Protein AF-A0A3Q7Y3E4-F1 (afdb_monomer_lite)

Foldseek 3Di:
DDADPDDADFPDPALVRLLVVLQVVVVPCPDDAAAEDEDAPDPSNVVSCCVSRVNHQYAYALVNVLVVLLVLLVVQDDDPVLSVVLSVLVVQLQAQQAPVSNVVSVVVNCVSCVVRVVSVVCCCVPDVVPHSLRGRNNNVVVTPPVPPRHCVSVVVVVVVLCVQVVDDPDDPVSSVVSVVVRNVVRVVVVVVVVVVVVVVVVVVVPVPDDDDDDDDDDDDDDDDDDPDDDDDDDDDDPDDPDDPDDDPCPVVDPPVCPVVDPDDDDEDPDPLRVLLVVCVVVVNHSVCSVVSLVVVLVVLVVPVVVVCVVVVHNVVSVCSNVPDPDD

Structure (mmCIF, N/CA/C/O backbone):
data_AF-A0A3Q7Y3E4-F1
#
_entry.id   AF-A0A3Q7Y3E4-F1
#
loop_
_atom_site.group_PDB
_atom_site.id
_atom_site.type_symbol
_atom_site.label_atom_id
_atom_site.label_alt_id
_atom_site.label_comp_id
_atom_site.label_asym_id
_atom_site.label_entity_id
_atom_site.label_seq_id
_atom_site.pdbx_PDB_ins_code
_atom_site.Cartn_x
_atom_site.Cartn_y
_atom_site.Cartn_z
_atom_site.occupancy
_atom_site.B_iso_or_equiv
_atom_site.auth_seq_id
_atom_site.auth_comp_id
_atom_site.auth_asym_id
_atom_site.auth_atom_id
_atom_site.pdbx_PDB_model_num
ATOM 1 N N . MET A 1 1 ? -5.911 11.625 12.563 1.00 66.12 1 MET A N 1
ATOM 2 C CA . MET A 1 1 ? -5.481 10.898 13.774 1.00 66.12 1 MET A CA 1
ATOM 3 C C . MET A 1 1 ? -5.175 9.465 13.372 1.00 66.12 1 MET A C 1
ATOM 5 O O . MET A 1 1 ? -5.933 8.922 12.581 1.00 66.12 1 MET A O 1
ATOM 9 N N . THR A 1 2 ? -4.066 8.899 13.837 1.00 78.69 2 THR A N 1
ATOM 10 C CA . THR A 1 2 ? -3.684 7.490 13.627 1.00 78.69 2 THR A CA 1
ATOM 11 C C . THR A 1 2 ? -3.520 6.880 15.011 1.00 78.69 2 THR A C 1
ATOM 13 O O . THR A 1 2 ? -2.931 7.535 15.866 1.00 78.69 2 THR A O 1
ATOM 16 N N . PHE A 1 3 ? -4.012 5.667 15.240 1.00 84.69 3 PHE A N 1
ATOM 17 C CA . PHE A 1 3 ? -3.869 4.979 16.522 1.00 84.69 3 PHE A CA 1
ATOM 18 C C . PHE A 1 3 ? -3.785 3.467 16.319 1.00 84.69 3 PHE A C 1
ATOM 20 O O . PHE A 1 3 ? -4.205 2.955 15.279 1.00 84.69 3 PHE A O 1
ATOM 27 N N . CYS A 1 4 ? -3.221 2.763 17.297 1.00 86.81 4 CYS A N 1
ATOM 28 C CA . CYS A 1 4 ? -3.150 1.309 17.291 1.00 86.81 4 CYS A CA 1
ATOM 29 C C . CYS A 1 4 ? -4.418 0.729 17.928 1.00 86.81 4 CYS A C 1
ATOM 31 O O . CYS A 1 4 ? -4.812 1.145 19.013 1.00 86.81 4 CYS A O 1
ATOM 33 N N . VAL A 1 5 ? -5.032 -0.255 17.270 1.00 86.06 5 VAL A N 1
ATOM 34 C CA . VAL A 1 5 ? -6.190 -0.997 17.810 1.00 86.06 5 VAL A CA 1
ATOM 35 C C . VAL A 1 5 ? -5.785 -2.275 18.545 1.00 86.06 5 VAL A C 1
ATOM 37 O O . VAL A 1 5 ? -6.569 -2.819 19.312 1.00 86.06 5 VAL A O 1
ATOM 40 N N . GLY A 1 6 ? -4.558 -2.753 18.332 1.00 86.12 6 GLY A N 1
ATOM 41 C CA . GLY A 1 6 ? -4.035 -3.948 18.979 1.00 86.12 6 GLY A CA 1
ATOM 42 C C . GLY A 1 6 ? -2.616 -4.279 18.529 1.00 86.12 6 GLY A C 1
ATOM 43 O O . GLY A 1 6 ? -2.124 -3.751 17.530 1.00 86.12 6 GLY A O 1
ATOM 44 N N . PHE A 1 7 ? -1.974 -5.168 19.282 1.00 86.25 7 PHE A N 1
ATOM 45 C CA . PHE A 1 7 ? -0.680 -5.762 18.961 1.00 86.25 7 PHE A CA 1
ATOM 46 C C . PHE A 1 7 ? -0.804 -7.278 19.094 1.00 86.25 7 PHE A C 1
ATOM 48 O O . PHE A 1 7 ? -1.411 -7.765 20.046 1.00 86.25 7 PHE A O 1
ATOM 55 N N . ALA A 1 8 ? -0.226 -8.015 18.150 1.00 88.06 8 ALA A N 1
ATOM 56 C CA . ALA A 1 8 ? -0.235 -9.471 18.152 1.00 88.06 8 ALA A CA 1
ATOM 57 C C . ALA A 1 8 ? 1.202 -9.998 18.139 1.00 88.06 8 ALA A C 1
ATOM 59 O O . ALA A 1 8 ? 2.000 -9.614 17.284 1.00 88.06 8 ALA A O 1
ATOM 60 N N . TYR A 1 9 ? 1.516 -10.891 19.077 1.00 85.88 9 TYR A N 1
ATOM 61 C CA . TYR A 1 9 ? 2.768 -11.642 19.077 1.00 85.88 9 TYR A CA 1
ATOM 62 C C . TYR A 1 9 ? 2.547 -12.947 18.338 1.00 85.88 9 TYR A C 1
ATOM 64 O O . TYR A 1 9 ? 1.792 -13.806 18.789 1.00 85.88 9 TYR A O 1
ATOM 72 N N . LEU A 1 10 ? 3.193 -13.077 17.187 1.00 88.25 10 LEU A N 1
ATOM 73 C CA . LEU A 1 10 ? 3.074 -14.260 16.352 1.00 88.25 10 LEU A CA 1
ATOM 74 C C . LEU A 1 10 ? 4.311 -15.126 16.535 1.00 88.25 10 LEU A C 1
ATOM 76 O O . LEU A 1 10 ? 5.436 -14.632 16.497 1.00 88.25 10 LEU A O 1
ATOM 80 N N . GLN A 1 11 ? 4.100 -16.427 16.712 1.00 88.81 11 GLN A N 1
ATOM 81 C CA . GLN A 1 11 ? 5.197 -17.389 16.764 1.00 88.81 11 GLN A CA 1
ATOM 82 C C . GLN A 1 11 ? 5.879 -17.533 15.395 1.00 88.81 11 GLN A C 1
ATOM 84 O O . GLN A 1 11 ? 7.079 -17.791 15.325 1.00 88.81 11 GLN A O 1
ATOM 89 N N . SER A 1 12 ? 5.117 -17.386 14.307 1.00 88.56 12 SER A N 1
ATOM 90 C CA . SER A 1 12 ? 5.637 -17.390 12.943 1.00 88.56 12 SER A CA 1
ATOM 91 C C . SER A 1 12 ? 4.740 -16.600 11.986 1.00 88.56 12 SER A C 1
ATOM 93 O O . SER A 1 12 ? 3.577 -16.334 12.287 1.00 88.56 12 SER A O 1
ATOM 95 N N . GLU A 1 13 ? 5.278 -16.235 10.824 1.00 90.38 13 GLU A N 1
ATOM 96 C CA . GLU A 1 13 ? 4.546 -15.591 9.725 1.00 90.38 13 GLU A CA 1
ATOM 97 C C . GLU A 1 13 ? 3.864 -16.664 8.859 1.00 90.38 13 GLU A C 1
ATOM 99 O O . GLU A 1 13 ? 4.280 -16.971 7.742 1.00 90.38 13 GLU A O 1
ATOM 104 N N . ARG A 1 14 ? 2.854 -17.330 9.431 1.00 91.56 14 ARG A N 1
ATOM 105 C CA . ARG A 1 14 ? 2.097 -18.414 8.787 1.00 91.56 14 ARG A CA 1
ATOM 106 C C . ARG A 1 14 ? 0.595 -18.172 8.858 1.00 91.56 14 ARG A C 1
ATOM 108 O O . ARG A 1 14 ? 0.104 -17.391 9.670 1.00 91.56 14 ARG A O 1
ATOM 115 N N . VAL A 1 15 ? -0.131 -18.871 7.985 1.00 93.31 15 VAL A N 1
ATOM 116 C CA . VAL A 1 15 ? -1.586 -18.742 7.801 1.00 93.31 15 VAL A CA 1
ATOM 117 C C . VAL A 1 15 ? -2.346 -18.910 9.117 1.00 93.31 15 VAL A C 1
ATOM 119 O O . VAL A 1 15 ? -3.219 -18.105 9.418 1.00 93.31 15 VAL A O 1
ATOM 122 N N . ASP A 1 16 ? -2.014 -19.918 9.919 1.00 94.75 16 ASP A N 1
ATOM 123 C CA . ASP A 1 16 ? -2.645 -20.193 11.213 1.00 94.75 16 ASP A CA 1
ATOM 124 C C . ASP A 1 16 ? -2.421 -19.059 12.225 1.00 94.75 16 ASP A C 1
ATOM 126 O O . ASP A 1 16 ? -3.373 -18.596 12.857 1.00 94.75 16 ASP A O 1
ATOM 130 N N . ASN A 1 17 ? -1.190 -18.545 12.321 1.00 94.62 17 ASN A N 1
ATOM 131 C CA . ASN A 1 17 ? -0.865 -17.424 13.202 1.00 94.62 17 ASN A CA 1
ATOM 132 C C . ASN A 1 17 ? -1.576 -16.127 12.781 1.00 94.62 17 ASN A C 1
ATOM 134 O O . ASN A 1 17 ? -2.154 -15.443 13.630 1.00 94.62 17 ASN A O 1
ATOM 138 N N . PHE A 1 18 ? -1.580 -15.800 11.485 1.00 96.25 18 PHE A N 1
ATOM 139 C CA . PHE A 1 18 ? -2.313 -14.638 10.976 1.00 96.25 18 PHE A CA 1
ATOM 140 C C . PHE A 1 18 ? -3.826 -14.794 11.152 1.00 96.25 18 PHE A C 1
ATOM 142 O O . PHE A 1 18 ? -4.499 -13.821 11.491 1.00 96.25 18 PHE A O 1
ATOM 149 N N . THR A 1 19 ? -4.359 -16.007 10.965 1.00 96.94 19 THR A N 1
ATOM 150 C CA . THR A 1 19 ? -5.792 -16.295 11.137 1.00 96.94 19 THR A CA 1
ATOM 151 C C . THR A 1 19 ? -6.223 -15.999 12.557 1.00 96.94 19 THR A C 1
ATOM 153 O O . THR A 1 19 ? -7.180 -15.251 12.746 1.00 96.94 19 THR A O 1
ATOM 156 N N . TRP A 1 20 ? -5.482 -16.508 13.542 1.00 96.31 20 TRP A N 1
ATOM 157 C CA . TRP A 1 20 ? -5.750 -16.211 14.944 1.00 96.31 20 TRP A CA 1
ATOM 158 C C . TRP A 1 20 ? -5.755 -14.699 15.203 1.00 96.31 20 TRP A C 1
ATOM 160 O O . TRP A 1 20 ? -6.733 -14.170 15.727 1.00 96.31 20 TRP A O 1
ATOM 170 N N . ALA A 1 21 ? -4.718 -13.976 14.771 1.00 95.75 21 ALA A N 1
ATOM 171 C CA . ALA A 1 21 ? -4.612 -12.542 15.034 1.00 95.75 21 ALA A CA 1
ATOM 172 C C . ALA A 1 21 ? -5.750 -11.725 14.399 1.00 95.75 21 ALA A C 1
ATOM 174 O O . ALA A 1 21 ? -6.324 -10.847 15.046 1.00 95.75 21 ALA A O 1
ATOM 175 N N . LEU A 1 22 ? -6.102 -12.023 13.145 1.00 95.81 22 LEU A N 1
ATOM 176 C CA . LEU A 1 22 ? -7.171 -11.319 12.438 1.00 95.81 22 LEU A CA 1
ATOM 177 C C . LEU A 1 22 ? -8.565 -11.700 12.955 1.00 95.81 22 LEU A C 1
ATOM 179 O O . LEU A 1 22 ? -9.447 -10.843 12.975 1.00 95.81 22 LEU A O 1
ATOM 183 N N . GLN A 1 23 ? -8.770 -12.936 13.423 1.00 95.62 23 GLN A N 1
ATOM 184 C CA . GLN A 1 23 ? -10.008 -13.336 14.101 1.00 95.62 23 GLN A CA 1
ATOM 185 C C . GLN A 1 23 ? -10.183 -12.594 15.427 1.00 95.62 23 GLN A C 1
ATOM 187 O O . GLN A 1 23 ? -11.252 -12.035 15.662 1.00 95.62 23 GLN A O 1
ATOM 192 N N . MET A 1 24 ? -9.125 -12.497 16.238 1.00 94.62 24 MET A N 1
ATOM 193 C CA . MET A 1 24 ? -9.157 -11.712 17.475 1.00 94.62 24 MET A CA 1
ATOM 194 C C . MET A 1 24 ? -9.490 -10.247 17.192 1.00 94.62 24 MET A C 1
ATOM 196 O O . MET A 1 24 ? -10.350 -9.677 17.857 1.00 94.62 24 MET A O 1
ATOM 200 N N . LEU A 1 25 ? -8.883 -9.643 16.163 1.00 93.56 25 LEU A N 1
ATOM 201 C CA . LEU A 1 25 ? -9.237 -8.284 15.746 1.00 93.56 25 LEU A CA 1
ATOM 202 C C . LEU A 1 25 ? -10.715 -8.179 15.342 1.00 93.56 25 LEU A C 1
ATOM 204 O O . LEU A 1 25 ? -11.401 -7.258 15.778 1.00 93.56 25 LEU A O 1
ATOM 208 N N . LYS A 1 26 ? -11.216 -9.123 14.538 1.00 93.44 26 LYS A N 1
ATOM 209 C CA . LYS A 1 26 ? -12.612 -9.142 14.081 1.00 93.44 26 LYS A CA 1
ATOM 210 C C . LYS A 1 26 ? -13.602 -9.189 15.244 1.00 93.44 26 LYS A C 1
ATOM 212 O O . LYS A 1 26 ? -14.603 -8.485 15.198 1.00 93.44 26 LYS A O 1
ATOM 217 N N . GLU A 1 27 ? -13.317 -9.972 16.280 1.00 92.94 27 GLU A N 1
ATOM 218 C CA . GLU A 1 27 ? -14.164 -10.077 17.477 1.00 92.94 27 GLU A CA 1
ATOM 219 C C . GLU A 1 27 ? -14.242 -8.767 18.277 1.00 92.94 27 GLU A C 1
ATOM 221 O O . GLU A 1 27 ? -15.257 -8.504 18.920 1.00 92.94 27 GLU A O 1
ATOM 226 N N . GLN A 1 28 ? -13.204 -7.925 18.224 1.00 89.88 28 GLN A N 1
ATOM 227 C CA . GLN A 1 28 ? -13.192 -6.626 18.911 1.00 89.88 28 GLN A CA 1
ATOM 228 C C . GLN A 1 28 ? -13.921 -5.518 18.133 1.00 89.88 28 GLN A C 1
ATOM 230 O O . GLN A 1 28 ? -14.282 -4.488 18.708 1.00 89.88 28 GLN A O 1
ATOM 235 N N . ILE A 1 29 ? -14.161 -5.704 16.832 1.00 89.50 29 ILE A N 1
ATOM 236 C CA . ILE A 1 29 ? -14.877 -4.735 15.995 1.00 89.50 29 ILE A CA 1
ATOM 237 C C . ILE A 1 29 ? -16.380 -4.963 16.177 1.00 89.50 29 ILE A C 1
ATOM 239 O O . ILE A 1 29 ? -16.999 -5.793 15.519 1.00 89.50 29 ILE A O 1
ATOM 243 N N . THR A 1 30 ? -16.966 -4.219 17.116 1.00 84.56 30 THR A N 1
ATOM 244 C CA . THR A 1 30 ? -18.379 -4.350 17.520 1.00 84.56 30 THR A CA 1
ATOM 245 C C . THR A 1 30 ? -19.338 -3.432 16.755 1.00 84.56 30 THR A C 1
ATOM 247 O O . THR A 1 30 ? -20.551 -3.524 16.942 1.00 84.56 30 THR A O 1
ATOM 250 N N . GLY A 1 31 ? -18.825 -2.559 15.883 1.00 80.88 31 GLY A N 1
ATOM 251 C CA . GLY A 1 31 ? -19.625 -1.633 15.083 1.00 80.88 31 GLY A CA 1
ATOM 252 C C . GLY A 1 31 ? -18.982 -1.328 13.733 1.00 80.88 31 GLY A C 1
ATOM 253 O O . GLY A 1 31 ? -17.765 -1.172 13.645 1.00 80.88 31 GLY A O 1
ATOM 254 N N . GLY A 1 32 ? -19.818 -1.222 12.698 1.00 82.75 32 GLY A N 1
ATOM 255 C CA . GLY A 1 32 ? -19.389 -1.037 11.310 1.00 82.75 32 GLY A CA 1
ATOM 256 C C . GLY A 1 32 ? -18.803 -2.301 10.670 1.00 82.75 32 GLY A C 1
ATOM 257 O O . GLY A 1 32 ? -18.636 -3.334 11.318 1.00 82.75 32 GLY A O 1
ATOM 258 N N . GLU A 1 33 ? -18.497 -2.216 9.376 1.00 86.00 33 GLU A N 1
ATOM 259 C CA . GLU A 1 33 ? -17.741 -3.239 8.649 1.00 86.00 33 GLU A CA 1
ATOM 260 C C . GLU A 1 33 ? -16.364 -2.684 8.269 1.00 86.00 33 GLU A C 1
ATOM 262 O O . GLU A 1 33 ? -16.204 -1.490 8.019 1.00 86.00 33 GLU A O 1
ATOM 267 N N . VAL A 1 34 ? -15.345 -3.546 8.241 1.00 91.25 34 VAL A N 1
ATOM 268 C CA . VAL A 1 34 ? -14.026 -3.163 7.725 1.00 91.25 34 VAL A CA 1
ATOM 269 C C . VAL A 1 34 ? -14.100 -3.155 6.203 1.00 91.25 34 VAL A C 1
ATOM 271 O O . VAL A 1 34 ? -14.257 -4.210 5.595 1.00 91.25 34 VAL A O 1
ATOM 274 N N . GLU A 1 35 ? -13.982 -1.978 5.595 1.00 92.31 35 GLU A N 1
ATOM 275 C CA . GLU A 1 35 ? -14.082 -1.829 4.137 1.00 92.31 35 GLU A CA 1
ATOM 276 C C . GLU A 1 35 ? -12.746 -2.022 3.416 1.00 92.31 35 GLU A C 1
ATOM 278 O O . GLU A 1 35 ? -12.714 -2.554 2.310 1.00 92.31 35 GLU A O 1
ATOM 283 N N . VAL A 1 36 ? -11.634 -1.595 4.022 1.00 95.06 36 VAL A N 1
ATOM 284 C CA . VAL A 1 36 ? -10.310 -1.611 3.386 1.00 95.06 36 VAL A CA 1
ATOM 285 C C . VAL A 1 36 ? -9.243 -2.061 4.377 1.00 95.06 36 VAL A C 1
ATOM 287 O O . VAL A 1 36 ? -9.173 -1.558 5.499 1.00 95.06 36 VAL A O 1
ATOM 290 N N . ILE A 1 37 ? -8.373 -2.975 3.945 1.00 96.00 37 ILE A N 1
ATOM 291 C CA . ILE A 1 37 ? -7.201 -3.429 4.705 1.00 96.00 37 ILE A CA 1
ATOM 292 C C . ILE A 1 37 ? -5.963 -3.288 3.822 1.00 96.00 37 ILE A C 1
ATOM 294 O O . ILE A 1 37 ? -5.878 -3.906 2.763 1.00 96.00 37 ILE A O 1
ATOM 298 N N . VAL A 1 38 ? -4.979 -2.510 4.272 1.00 96.00 38 VAL A N 1
ATOM 299 C CA . VAL A 1 38 ? -3.705 -2.325 3.562 1.00 96.00 38 VAL A CA 1
ATOM 300 C C . VAL A 1 38 ? -2.640 -3.207 4.200 1.00 96.00 38 VAL A C 1
ATOM 302 O O . VAL A 1 38 ? -2.373 -3.083 5.395 1.00 96.00 38 VAL A O 1
ATOM 305 N N . THR A 1 39 ? -2.007 -4.068 3.409 1.00 95.38 39 THR A N 1
ATOM 306 C CA . THR A 1 39 ? -0.925 -4.955 3.861 1.00 95.38 39 THR A CA 1
ATOM 307 C C . THR A 1 39 ? 0.280 -4.866 2.939 1.00 95.38 39 THR A C 1
ATOM 309 O O . THR A 1 39 ? 0.204 -4.354 1.823 1.00 95.38 39 THR A O 1
ATOM 312 N N . ASP A 1 40 ? 1.408 -5.411 3.374 1.00 92.75 40 ASP A N 1
ATOM 313 C CA . ASP A 1 40 ? 2.490 -5.735 2.447 1.00 92.75 40 ASP A CA 1
ATOM 314 C C . ASP A 1 40 ? 2.107 -6.967 1.601 1.00 92.75 40 ASP A C 1
ATOM 316 O O . ASP A 1 40 ? 1.072 -7.603 1.833 1.00 92.75 40 ASP A O 1
ATOM 320 N N . ARG A 1 41 ? 2.922 -7.307 0.591 1.00 93.88 41 ARG A N 1
ATOM 321 C CA . ARG A 1 41 ? 2.696 -8.499 -0.247 1.00 93.88 41 ARG A CA 1
ATOM 322 C C . ARG A 1 41 ? 3.209 -9.755 0.461 1.00 93.88 41 ARG A C 1
ATOM 324 O O . ARG A 1 41 ? 4.280 -10.260 0.131 1.00 93.88 41 ARG A O 1
ATOM 331 N N . ASP A 1 42 ? 2.421 -10.249 1.405 1.00 94.12 42 ASP A N 1
ATOM 332 C CA . ASP A 1 42 ? 2.575 -11.568 2.018 1.00 94.12 42 ASP A CA 1
ATOM 333 C C . ASP A 1 42 ? 1.382 -12.442 1.613 1.00 94.12 42 ASP A C 1
ATOM 335 O O . ASP A 1 42 ? 0.240 -12.149 1.960 1.00 94.12 42 ASP A O 1
ATOM 339 N N . LEU A 1 43 ? 1.639 -13.511 0.854 1.00 93.50 43 LEU A N 1
ATOM 340 C CA . LEU A 1 43 ? 0.576 -14.366 0.318 1.00 93.50 43 LEU A CA 1
ATOM 341 C C . LEU A 1 43 ? -0.236 -15.060 1.419 1.00 93.50 43 LEU A C 1
ATOM 343 O O . LEU A 1 43 ? -1.440 -15.249 1.252 1.00 93.50 43 LEU A O 1
ATOM 347 N N . ALA A 1 44 ? 0.393 -15.436 2.537 1.00 95.00 44 ALA A N 1
ATOM 348 C CA . ALA A 1 44 ? -0.320 -16.042 3.653 1.00 95.00 44 ALA A CA 1
ATOM 349 C C . ALA A 1 44 ? -1.254 -15.014 4.298 1.00 95.00 44 ALA A C 1
ATOM 351 O O . ALA A 1 44 ? -2.433 -15.305 4.487 1.00 95.00 44 ALA A O 1
ATOM 352 N N . LEU A 1 45 ? -0.761 -13.803 4.566 1.00 95.88 45 LEU A N 1
ATOM 353 C CA . LEU A 1 45 ? -1.568 -12.731 5.145 1.00 95.88 45 LEU A CA 1
ATOM 354 C C . LEU A 1 45 ? -2.718 -12.311 4.220 1.00 95.88 45 LEU A C 1
ATOM 356 O O . LEU A 1 45 ? -3.846 -12.191 4.687 1.00 95.88 45 LEU A O 1
ATOM 360 N N . MET A 1 46 ? -2.463 -12.138 2.920 1.00 95.94 46 MET A N 1
ATOM 361 C CA . MET A 1 46 ? -3.489 -11.774 1.933 1.00 95.94 46 MET A CA 1
ATOM 362 C C . MET A 1 46 ? -4.632 -12.797 1.904 1.00 95.94 46 MET A C 1
ATOM 364 O O . MET A 1 46 ? -5.800 -12.421 2.007 1.00 95.94 46 MET A O 1
ATOM 368 N N . ASN A 1 47 ? -4.300 -14.091 1.846 1.00 94.94 47 ASN A N 1
ATOM 369 C CA . ASN A 1 47 ? -5.296 -15.164 1.851 1.00 94.94 47 ASN A CA 1
ATOM 370 C C . ASN A 1 47 ? -6.115 -15.178 3.152 1.00 94.94 47 ASN A C 1
ATOM 372 O O . ASN A 1 47 ? -7.324 -15.406 3.136 1.00 94.94 47 ASN A O 1
ATOM 376 N N . VAL A 1 48 ? -5.470 -14.924 4.294 1.00 97.38 48 VAL A N 1
ATOM 377 C CA . VAL A 1 48 ? -6.172 -14.849 5.580 1.00 97.38 48 VAL A CA 1
ATOM 378 C C . VAL A 1 48 ? -7.083 -13.627 5.644 1.00 97.38 48 VAL A C 1
ATOM 380 O O . VAL A 1 48 ? -8.202 -13.748 6.139 1.00 97.38 48 VAL A O 1
ATOM 383 N N . VAL A 1 49 ? -6.653 -12.469 5.134 1.00 97.38 49 VAL A N 1
ATOM 384 C CA . VAL A 1 49 ? -7.502 -11.270 5.062 1.00 97.38 49 VAL A CA 1
ATOM 385 C C . VAL A 1 49 ? -8.777 -11.571 4.277 1.00 97.38 49 VAL A C 1
ATOM 387 O O . VAL A 1 49 ? -9.862 -11.287 4.776 1.00 97.38 49 VAL A O 1
ATOM 390 N N . GLU A 1 50 ? -8.666 -12.220 3.118 1.00 95.44 50 GLU A N 1
ATOM 391 C CA . GLU A 1 50 ? -9.827 -12.621 2.312 1.00 95.44 50 GLU A CA 1
ATOM 392 C C . GLU A 1 50 ? -10.742 -13.612 3.041 1.00 95.44 50 GLU A C 1
ATOM 394 O O . GLU A 1 50 ? -11.964 -13.539 2.924 1.00 95.44 50 GLU A O 1
ATOM 399 N N . CYS A 1 51 ? -10.175 -14.516 3.841 1.00 96.00 51 CYS A N 1
ATOM 400 C CA . CYS A 1 51 ? -10.956 -15.477 4.615 1.00 96.00 51 CYS A CA 1
ATOM 401 C C . CYS A 1 51 ? -11.672 -14.835 5.817 1.00 96.00 51 CYS A C 1
ATOM 403 O O . CYS A 1 51 ? -12.824 -15.161 6.112 1.00 96.00 51 CYS A O 1
ATOM 405 N N . VAL A 1 52 ? -10.990 -13.959 6.559 1.00 96.81 52 VAL A N 1
ATOM 406 C CA . VAL A 1 52 ? -11.496 -13.393 7.821 1.00 96.81 52 VAL A CA 1
ATOM 407 C C . VAL A 1 52 ? -12.374 -12.165 7.566 1.00 96.81 52 VAL A C 1
ATOM 409 O O . VAL A 1 52 ? -13.420 -12.014 8.212 1.00 96.81 52 VAL A O 1
ATOM 412 N N . PHE A 1 53 ? -12.000 -11.333 6.594 1.00 96.56 53 PHE A N 1
ATOM 413 C CA . PHE A 1 53 ? -12.687 -10.107 6.188 1.00 96.56 53 PHE A CA 1
ATOM 414 C C . PHE A 1 53 ? -13.071 -10.154 4.694 1.00 96.56 53 PHE A C 1
ATOM 416 O O . PHE A 1 53 ? -12.606 -9.327 3.917 1.00 96.56 53 PHE A O 1
ATOM 423 N N . PRO A 1 54 ? -13.970 -11.064 4.271 1.00 95.00 54 PRO A N 1
ATOM 424 C CA . PRO A 1 54 ? -14.282 -11.284 2.851 1.00 95.00 54 PRO A CA 1
ATOM 425 C C . PRO A 1 54 ? -14.938 -10.088 2.147 1.00 95.00 54 PRO A C 1
ATOM 427 O O . PRO A 1 54 ? -14.988 -10.042 0.923 1.00 95.00 54 PRO A O 1
ATOM 430 N N . LYS A 1 55 ? -15.478 -9.134 2.913 1.00 93.19 55 LYS A N 1
ATOM 431 C CA . LYS A 1 55 ? -16.049 -7.889 2.388 1.00 93.19 55 LYS A CA 1
ATOM 432 C C . LYS A 1 55 ? -15.028 -6.756 2.282 1.00 93.19 55 LYS A C 1
ATOM 434 O O . LYS A 1 55 ? -15.295 -5.780 1.590 1.00 93.19 55 LYS A O 1
ATOM 439 N N . ALA A 1 56 ? -13.897 -6.869 2.977 1.00 95.19 56 ALA A N 1
ATOM 440 C CA . ALA A 1 56 ? -12.865 -5.851 2.944 1.00 95.19 56 ALA A CA 1
ATOM 441 C C . ALA A 1 56 ? -12.059 -5.980 1.653 1.00 95.19 56 ALA A C 1
ATOM 443 O O . ALA A 1 56 ? -11.611 -7.067 1.284 1.00 95.19 56 ALA A O 1
ATOM 444 N N . VAL A 1 57 ? -11.797 -4.855 1.000 1.00 96.12 57 VAL A N 1
ATOM 445 C CA . VAL A 1 57 ? -10.842 -4.803 -0.100 1.00 96.12 57 VAL A CA 1
ATOM 446 C C . VAL A 1 57 ? -9.432 -4.786 0.475 1.00 96.12 57 VAL A C 1
ATOM 448 O O . VAL A 1 57 ? -9.046 -3.883 1.221 1.00 96.12 57 VAL A O 1
ATOM 451 N N . ASN A 1 58 ? -8.646 -5.802 0.126 1.00 97.06 58 ASN A N 1
ATOM 452 C CA . ASN A 1 58 ? -7.245 -5.869 0.510 1.00 97.06 58 ASN A CA 1
ATOM 453 C C . ASN A 1 58 ? -6.364 -5.135 -0.509 1.00 97.06 58 ASN A C 1
ATOM 455 O O . ASN A 1 58 ? -6.156 -5.611 -1.625 1.00 97.06 58 ASN A O 1
ATOM 459 N N . LEU A 1 59 ? -5.821 -3.992 -0.097 1.00 97.62 59 LEU A N 1
ATOM 460 C CA . LEU A 1 59 ? -4.851 -3.218 -0.864 1.00 97.62 59 LEU A CA 1
ATOM 461 C C . LEU A 1 59 ? -3.421 -3.611 -0.484 1.00 97.62 59 LEU A C 1
ATOM 463 O O . LEU A 1 59 ? -3.133 -3.954 0.665 1.00 97.62 59 LEU A O 1
ATOM 467 N N . LEU A 1 60 ? -2.509 -3.508 -1.446 1.00 97.62 60 LEU A N 1
ATOM 468 C CA . LEU A 1 60 ? -1.081 -3.676 -1.215 1.00 97.62 60 LEU A CA 1
ATOM 469 C C . LEU A 1 60 ? -0.420 -2.321 -0.973 1.00 97.62 60 LEU A C 1
ATOM 471 O O . LEU A 1 60 ? -0.700 -1.345 -1.665 1.00 97.62 60 LEU A O 1
ATOM 475 N N . CYS A 1 61 ? 0.506 -2.278 -0.019 1.00 96.75 61 CYS A N 1
ATOM 476 C CA . CYS A 1 61 ? 1.289 -1.091 0.287 1.00 96.75 61 CYS A CA 1
ATOM 477 C C . CYS A 1 61 ? 2.095 -0.637 -0.938 1.00 96.75 61 CYS A C 1
ATOM 479 O O . CYS A 1 61 ? 3.111 -1.247 -1.296 1.00 96.75 61 CYS A O 1
ATOM 481 N N . LEU A 1 62 ? 1.689 0.486 -1.536 1.00 95.00 62 LEU A N 1
ATOM 482 C CA . LEU A 1 62 ? 2.314 1.019 -2.748 1.00 95.00 62 LEU A CA 1
ATOM 483 C C . LEU A 1 62 ? 3.801 1.333 -2.537 1.00 95.00 62 LEU A C 1
ATOM 485 O O . LEU A 1 62 ? 4.626 1.093 -3.417 1.00 95.00 62 LEU A O 1
ATOM 489 N N . PHE A 1 63 ? 4.175 1.800 -1.343 1.00 93.25 63 PHE A N 1
ATOM 490 C CA . PHE A 1 63 ? 5.573 2.063 -1.007 1.00 93.25 63 PHE A CA 1
ATOM 491 C C . PHE A 1 63 ? 6.439 0.799 -1.113 1.00 93.25 63 PHE A C 1
ATOM 493 O O . PHE A 1 63 ? 7.502 0.833 -1.738 1.00 93.25 63 PHE A O 1
ATOM 500 N N . HIS A 1 64 ? 5.983 -0.327 -0.555 1.00 93.44 64 HIS A N 1
ATOM 501 C CA . HIS A 1 64 ? 6.717 -1.591 -0.617 1.00 93.44 64 HIS A CA 1
ATOM 502 C C . HIS A 1 64 ? 6.756 -2.180 -2.024 1.00 93.44 64 HIS A C 1
ATOM 504 O O . HIS A 1 64 ? 7.811 -2.663 -2.445 1.00 93.44 64 HIS A O 1
ATOM 510 N N . VAL A 1 65 ? 5.660 -2.069 -2.779 1.00 97.00 65 VAL A N 1
ATOM 511 C CA . VAL A 1 65 ? 5.633 -2.427 -4.203 1.00 97.00 65 VAL A CA 1
ATOM 512 C C . VAL A 1 65 ? 6.716 -1.642 -4.955 1.00 97.00 65 VAL A C 1
ATOM 514 O O . VAL A 1 65 ? 7.622 -2.236 -5.544 1.00 97.00 65 VAL A O 1
ATOM 517 N N . CYS A 1 66 ? 6.702 -0.309 -4.863 1.00 96.25 66 CYS A N 1
ATOM 518 C CA . CYS A 1 66 ? 7.669 0.560 -5.535 1.00 96.25 66 CYS A CA 1
ATOM 519 C C . CYS A 1 66 ? 9.113 0.302 -5.080 1.00 96.25 66 CYS A C 1
ATOM 521 O O . CYS A 1 66 ? 10.035 0.306 -5.901 1.00 96.25 66 CYS A O 1
ATOM 523 N N . LYS A 1 67 ? 9.334 0.032 -3.788 1.00 95.25 67 LYS A N 1
ATOM 524 C CA . LYS A 1 67 ? 10.651 -0.324 -3.241 1.00 95.25 67 LYS A CA 1
ATOM 525 C C . LYS A 1 67 ? 11.183 -1.618 -3.862 1.00 95.25 67 LYS A C 1
ATOM 527 O O . LYS A 1 67 ? 12.342 -1.648 -4.284 1.00 95.25 67 LYS A O 1
ATOM 532 N N . ASN A 1 68 ? 10.344 -2.648 -3.970 1.00 96.62 68 ASN A N 1
ATOM 533 C CA . ASN A 1 68 ? 10.717 -3.941 -4.545 1.00 96.62 68 ASN A CA 1
ATOM 534 C C . ASN A 1 68 ? 10.985 -3.841 -6.051 1.00 96.62 68 ASN A C 1
ATOM 536 O O . ASN A 1 68 ? 12.026 -4.308 -6.524 1.00 96.62 68 ASN A O 1
ATOM 540 N N . VAL A 1 69 ? 10.110 -3.158 -6.794 1.00 97.94 69 VAL A N 1
ATOM 541 C CA . VAL A 1 69 ? 10.292 -2.910 -8.234 1.00 97.94 69 VAL A CA 1
ATOM 542 C C . VAL A 1 69 ? 11.584 -2.129 -8.489 1.00 97.94 69 VAL A C 1
ATOM 544 O O . VAL A 1 69 ? 12.407 -2.540 -9.310 1.00 97.94 69 VAL A O 1
ATOM 547 N N . LYS A 1 70 ? 11.846 -1.064 -7.722 1.00 97.81 70 LYS A N 1
ATOM 548 C CA . LYS A 1 70 ? 13.084 -0.277 -7.830 1.00 97.81 70 LYS A CA 1
ATOM 549 C C . LYS A 1 70 ? 14.333 -1.102 -7.524 1.00 97.81 70 LYS A C 1
ATOM 551 O O . LYS A 1 70 ? 15.349 -0.938 -8.201 1.00 97.81 70 LYS A O 1
ATOM 556 N N . ALA A 1 71 ? 14.282 -1.978 -6.518 1.00 97.75 71 ALA A N 1
ATOM 557 C CA . ALA A 1 71 ? 15.388 -2.876 -6.198 1.00 97.75 71 ALA A CA 1
ATOM 558 C C . ALA A 1 71 ? 15.682 -3.828 -7.367 1.00 97.75 71 ALA A C 1
ATOM 560 O O . ALA A 1 71 ? 16.832 -3.917 -7.803 1.00 97.75 71 ALA A O 1
ATOM 561 N N . LYS A 1 72 ? 14.649 -4.454 -7.950 1.00 98.00 72 LYS A N 1
ATOM 562 C CA . LYS A 1 72 ? 14.815 -5.323 -9.122 1.00 98.00 72 LYS A CA 1
ATOM 563 C C . LYS A 1 72 ? 15.347 -4.561 -10.337 1.00 98.00 72 LYS A C 1
ATOM 565 O O . LYS A 1 72 ? 16.263 -5.054 -10.998 1.00 98.00 72 LYS A O 1
ATOM 570 N N . CYS A 1 73 ? 14.835 -3.357 -10.600 1.00 97.88 73 CYS A N 1
ATOM 571 C CA . CYS A 1 73 ? 15.296 -2.494 -11.692 1.00 97.88 73 CYS A CA 1
ATOM 572 C C . CYS A 1 73 ? 16.802 -2.221 -11.574 1.00 97.88 73 CYS A C 1
ATOM 574 O O . CYS A 1 73 ? 17.557 -2.473 -12.511 1.00 97.88 73 CYS A O 1
ATOM 576 N N . LYS A 1 74 ? 17.275 -1.826 -10.384 1.00 97.00 74 LYS A N 1
ATOM 577 C CA . LYS A 1 74 ? 18.708 -1.592 -10.127 1.00 97.00 74 LYS A CA 1
ATOM 578 C C . LYS A 1 74 ? 19.589 -2.814 -10.388 1.00 97.00 74 LYS A C 1
ATOM 580 O O . LYS A 1 74 ? 20.738 -2.642 -10.780 1.00 97.00 74 LYS A O 1
ATOM 585 N N . MET A 1 75 ? 19.074 -4.017 -10.133 1.00 97.12 75 MET A N 1
ATOM 586 C CA . MET A 1 75 ? 19.821 -5.267 -10.299 1.00 97.12 75 MET A CA 1
ATOM 587 C C . MET A 1 75 ? 19.885 -5.750 -11.750 1.00 97.12 75 MET A C 1
ATOM 589 O O . MET A 1 75 ? 20.830 -6.442 -12.112 1.00 97.12 75 MET A O 1
ATOM 593 N N . THR A 1 76 ? 18.869 -5.446 -12.559 1.00 96.69 76 THR A N 1
ATOM 594 C CA . THR A 1 76 ? 18.652 -6.115 -13.857 1.00 96.69 76 THR A CA 1
ATOM 595 C C . THR A 1 76 ? 18.690 -5.177 -15.059 1.00 96.69 76 THR A C 1
ATOM 597 O O . THR A 1 76 ? 18.873 -5.640 -16.182 1.00 96.69 76 THR A O 1
ATOM 600 N N . VAL A 1 77 ? 18.558 -3.866 -14.852 1.00 96.44 77 VAL A N 1
ATOM 601 C CA . VAL A 1 77 ? 18.515 -2.871 -15.927 1.00 96.44 77 VAL A CA 1
ATOM 602 C C . VAL A 1 77 ? 19.801 -2.060 -15.941 1.00 96.44 77 VAL A C 1
ATOM 604 O O . VAL A 1 77 ? 20.158 -1.419 -14.955 1.00 96.44 77 VAL A O 1
ATOM 607 N N . PHE A 1 78 ? 20.453 -1.993 -17.099 1.00 92.81 78 PHE A N 1
ATOM 608 C CA . PHE A 1 78 ? 21.599 -1.121 -17.348 1.00 92.81 78 PHE A CA 1
ATOM 609 C C . PHE A 1 78 ? 21.437 -0.428 -18.707 1.00 92.81 78 PHE A C 1
ATOM 611 O O . PHE A 1 78 ? 20.857 -1.023 -19.616 1.00 92.81 78 PHE A O 1
ATOM 618 N N . PRO A 1 79 ? 21.934 0.814 -18.879 1.00 95.12 79 PRO A N 1
ATOM 619 C CA . PRO A 1 79 ? 22.649 1.665 -17.913 1.00 95.12 79 PRO A CA 1
ATOM 620 C C . PRO A 1 79 ? 21.715 2.433 -16.951 1.00 95.12 79 PRO A C 1
ATOM 622 O O . PRO A 1 79 ? 20.498 2.437 -17.119 1.00 95.12 79 PRO A O 1
ATOM 625 N N . LYS A 1 80 ? 22.281 3.169 -15.975 1.00 94.69 80 LYS A N 1
ATOM 626 C CA . LYS A 1 80 ? 21.516 3.982 -14.996 1.00 94.69 80 LYS A CA 1
ATOM 627 C C . LYS A 1 80 ? 20.500 4.938 -15.633 1.00 94.69 80 LYS A C 1
ATOM 629 O O . LYS A 1 80 ? 19.415 5.100 -15.093 1.00 94.69 80 LYS A O 1
ATOM 634 N N . LYS A 1 81 ? 20.820 5.541 -16.785 1.00 95.62 81 LYS A N 1
ATOM 635 C CA . LYS A 1 81 ? 19.887 6.420 -17.513 1.00 95.62 81 LYS A CA 1
ATOM 636 C C . LYS A 1 81 ? 18.576 5.699 -17.852 1.00 95.62 81 LYS A C 1
ATOM 638 O O . LYS A 1 81 ? 17.509 6.279 -17.700 1.00 95.62 81 LYS A O 1
ATOM 643 N N . LYS A 1 82 ? 18.660 4.424 -18.241 1.00 95.44 82 LYS A N 1
ATOM 644 C CA . LYS A 1 82 ? 17.490 3.598 -18.540 1.00 95.44 82 LYS A CA 1
ATOM 645 C C . LYS A 1 82 ? 16.698 3.244 -17.280 1.00 95.44 82 LYS A C 1
ATOM 647 O O . LYS A 1 82 ? 15.476 3.237 -17.323 1.00 95.44 82 LYS A O 1
ATOM 652 N N . GLN A 1 83 ? 17.375 3.017 -16.149 1.00 97.00 83 GLN A N 1
ATOM 653 C CA . GLN A 1 83 ? 16.697 2.803 -14.863 1.00 97.00 83 GLN A CA 1
ATOM 654 C C . GLN A 1 83 ? 15.796 3.989 -14.502 1.00 97.00 83 GLN A C 1
ATOM 656 O O . GLN A 1 83 ? 14.671 3.778 -14.072 1.00 97.00 83 GLN A O 1
ATOM 661 N N . VAL A 1 84 ? 16.276 5.224 -14.696 1.00 96.88 84 VAL A N 1
ATOM 662 C CA . VAL A 1 84 ? 15.487 6.439 -14.425 1.00 96.88 84 VAL A CA 1
ATOM 663 C C . VAL A 1 84 ? 14.227 6.468 -15.289 1.00 96.88 84 VAL A C 1
ATOM 665 O O . VAL A 1 84 ? 13.136 6.539 -14.740 1.00 96.88 84 VAL A O 1
ATOM 668 N N . GLN A 1 85 ? 14.370 6.284 -16.605 1.00 97.38 85 GLN A N 1
ATOM 669 C CA . GLN A 1 85 ? 13.240 6.270 -17.545 1.00 97.38 85 GLN A CA 1
ATOM 670 C C . GLN A 1 85 ? 12.203 5.189 -17.208 1.00 97.38 85 GLN A C 1
ATOM 672 O O . GLN A 1 85 ? 11.004 5.442 -17.243 1.00 97.38 85 GLN A O 1
ATOM 677 N N . ILE A 1 86 ? 12.660 3.984 -16.854 1.00 97.88 86 ILE A N 1
ATOM 678 C CA . ILE A 1 86 ? 11.772 2.892 -16.440 1.00 97.88 86 ILE A CA 1
ATOM 679 C C . ILE A 1 86 ? 11.022 3.250 -15.158 1.00 97.88 86 ILE A C 1
ATOM 681 O O . ILE A 1 86 ? 9.832 2.972 -15.058 1.00 97.88 86 ILE A O 1
ATOM 685 N N . MET A 1 87 ? 11.697 3.844 -14.171 1.00 97.81 87 MET A N 1
ATOM 686 C CA . MET A 1 87 ? 11.045 4.183 -12.906 1.00 97.81 87 MET A CA 1
ATOM 687 C C . MET A 1 87 ? 10.064 5.353 -13.047 1.00 97.81 87 MET A C 1
ATOM 689 O O . MET A 1 87 ? 9.036 5.327 -12.382 1.00 97.81 87 MET A O 1
ATOM 693 N N . GLU A 1 88 ? 10.334 6.322 -13.925 1.00 97.62 88 GLU A N 1
ATOM 694 C CA . GLU A 1 88 ? 9.381 7.387 -14.284 1.00 97.62 88 GLU A CA 1
ATOM 695 C C . GLU A 1 88 ? 8.138 6.805 -14.978 1.00 97.62 88 GLU A C 1
ATOM 697 O O . GLU A 1 88 ? 7.010 7.142 -14.625 1.00 97.62 88 GLU A O 1
ATOM 702 N N . ALA A 1 89 ? 8.326 5.871 -15.917 1.00 97.94 89 ALA A N 1
ATOM 703 C CA . ALA A 1 89 ? 7.216 5.187 -16.579 1.00 97.94 89 ALA A CA 1
ATOM 704 C C . ALA A 1 89 ? 6.415 4.292 -15.617 1.00 97.94 89 ALA A C 1
ATOM 706 O O . ALA A 1 89 ? 5.191 4.245 -15.695 1.00 97.94 89 ALA A O 1
ATOM 707 N N . TRP A 1 90 ? 7.093 3.614 -14.685 1.00 98.19 90 TRP A N 1
ATOM 708 C CA . TRP A 1 90 ? 6.454 2.853 -13.610 1.00 98.19 90 TRP A CA 1
ATOM 709 C C . TRP A 1 90 ? 5.598 3.754 -12.715 1.00 98.19 90 TRP A C 1
ATOM 711 O O . TRP A 1 90 ? 4.473 3.397 -12.383 1.00 98.19 90 TRP A O 1
ATOM 721 N N . GLU A 1 91 ? 6.117 4.923 -12.338 1.00 96.62 91 GLU A N 1
ATOM 722 C CA . GLU A 1 91 ? 5.391 5.896 -11.523 1.00 96.62 91 GLU A CA 1
ATOM 723 C C . GLU A 1 91 ? 4.127 6.395 -12.239 1.00 96.62 91 GLU A C 1
ATOM 725 O O . GLU A 1 91 ? 3.035 6.324 -11.678 1.00 96.62 91 GLU A O 1
ATOM 730 N N . ALA A 1 92 ? 4.245 6.789 -13.510 1.00 96.56 92 ALA A N 1
ATOM 731 C CA . ALA A 1 92 ? 3.092 7.168 -14.327 1.00 96.56 92 ALA A CA 1
ATOM 732 C C . ALA A 1 92 ? 2.060 6.030 -14.447 1.00 96.56 92 ALA A C 1
ATOM 734 O O . ALA A 1 92 ? 0.857 6.276 -14.410 1.00 96.56 92 ALA A O 1
ATOM 735 N N . LEU A 1 93 ? 2.518 4.778 -14.555 1.00 98.00 93 LEU A N 1
ATOM 736 C CA . LEU A 1 93 ? 1.653 3.603 -14.620 1.00 98.00 93 LEU A CA 1
ATOM 737 C C . LEU A 1 93 ? 0.845 3.407 -13.329 1.00 98.00 93 LEU A C 1
ATOM 739 O O . LEU A 1 93 ? -0.374 3.245 -13.405 1.00 98.00 93 LEU A O 1
ATOM 743 N N . VAL A 1 94 ? 1.488 3.428 -12.156 1.00 97.00 94 VAL A N 1
ATOM 744 C CA . VAL A 1 94 ? 0.804 3.161 -10.873 1.00 97.00 94 VAL A CA 1
ATOM 745 C C . VAL A 1 94 ? -0.140 4.282 -10.442 1.00 97.00 94 VAL A C 1
ATOM 747 O O . VAL A 1 94 ? -1.166 3.997 -9.829 1.00 97.00 94 VAL A O 1
ATOM 750 N N . TYR A 1 95 ? 0.164 5.525 -10.821 1.00 95.81 95 TYR A N 1
ATOM 751 C CA . TYR A 1 95 ? -0.671 6.706 -10.574 1.00 95.81 95 TYR A CA 1
ATOM 752 C C . TYR A 1 95 ? -1.621 7.023 -11.740 1.00 95.81 95 TYR A C 1
ATOM 754 O O . TYR A 1 95 ? -2.052 8.160 -11.923 1.00 95.81 95 TYR A O 1
ATOM 762 N N . SER A 1 96 ? -1.943 6.027 -12.569 1.00 94.94 96 SER A N 1
ATOM 763 C CA . SER A 1 96 ? -2.946 6.200 -13.620 1.00 94.94 96 SER A CA 1
ATOM 764 C C . SER A 1 96 ? -4.317 6.432 -12.992 1.00 94.94 96 SER A C 1
ATOM 766 O O . SER A 1 96 ? -4.767 5.615 -12.192 1.00 94.94 96 SER A O 1
ATOM 768 N N . TYR A 1 97 ? -4.979 7.525 -13.377 1.00 89.62 97 TYR A N 1
ATOM 769 C CA . TYR A 1 97 ? -6.269 7.929 -12.811 1.00 89.62 97 TYR A CA 1
ATOM 770 C C . TYR A 1 97 ? -7.406 6.944 -13.127 1.00 89.62 97 TYR A C 1
ATOM 772 O O . TYR A 1 97 ? -8.238 6.663 -12.268 1.00 89.62 97 TYR A O 1
ATOM 780 N N . ASP A 1 98 ? -7.429 6.397 -14.344 1.00 93.88 98 ASP A N 1
ATOM 781 C CA . ASP A 1 98 ? -8.433 5.439 -14.808 1.00 93.88 98 ASP A CA 1
ATOM 782 C C . ASP A 1 98 ? -7.806 4.310 -15.648 1.00 93.88 98 ASP A C 1
ATOM 784 O O . ASP A 1 98 ? -6.599 4.287 -15.913 1.00 93.88 98 ASP A O 1
ATOM 788 N N . GLU A 1 99 ? -8.630 3.337 -16.050 1.00 97.44 99 GLU A N 1
ATOM 789 C CA . GLU A 1 99 ? -8.175 2.180 -16.832 1.00 97.44 99 GLU A CA 1
ATOM 790 C C . GLU A 1 99 ? -7.644 2.571 -18.219 1.00 97.44 99 GLU A C 1
ATOM 792 O O . GLU A 1 99 ? -6.697 1.954 -18.704 1.00 97.44 99 GLU A O 1
ATOM 797 N N . THR A 1 100 ? -8.206 3.604 -18.853 1.00 97.31 100 THR A N 1
ATOM 798 C CA . THR A 1 100 ? -7.767 4.058 -20.182 1.00 97.31 100 THR A CA 1
ATOM 799 C C . THR A 1 100 ? -6.345 4.601 -20.099 1.00 97.31 100 THR A C 1
ATOM 801 O O . THR A 1 100 ? -5.460 4.161 -20.839 1.00 97.31 100 THR A O 1
ATOM 804 N N . GLN A 1 101 ? -6.106 5.498 -19.140 1.00 97.56 101 GLN A N 1
ATOM 805 C CA . GLN A 1 101 ? -4.788 6.050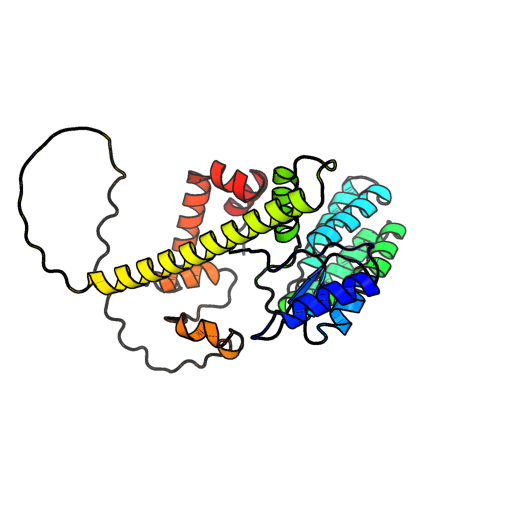 -18.857 1.00 97.56 101 GLN A CA 1
ATOM 806 C C . GLN A 1 101 ? -3.800 4.945 -18.467 1.00 97.56 101 GLN A C 1
ATOM 808 O O . GLN A 1 101 ? -2.653 4.969 -18.918 1.00 97.56 101 GLN A O 1
ATOM 813 N N . TYR A 1 102 ? -4.246 3.948 -17.695 1.00 98.50 102 TYR A N 1
ATOM 814 C CA . TYR A 1 102 ? -3.419 2.801 -17.333 1.00 98.50 102 TYR A CA 1
ATOM 815 C C . TYR A 1 102 ? -2.942 2.019 -18.557 1.00 98.50 102 TYR A C 1
ATOM 817 O O . TYR A 1 102 ? -1.743 1.786 -18.682 1.00 98.50 102 TYR A O 1
ATOM 825 N N . TYR A 1 103 ? -3.829 1.637 -19.481 1.00 98.50 103 TYR A N 1
ATOM 826 C CA . TYR A 1 103 ? -3.419 0.864 -20.661 1.00 98.50 103 TYR A CA 1
ATOM 827 C C . TYR A 1 103 ? -2.523 1.676 -21.611 1.00 98.50 103 TYR A C 1
ATOM 829 O O . TYR A 1 103 ? -1.600 1.117 -22.205 1.00 98.50 103 TYR A O 1
ATOM 837 N N . MET A 1 104 ? -2.720 2.997 -21.705 1.00 98.00 104 MET A N 1
ATOM 838 C CA . MET A 1 104 ? -1.802 3.884 -22.433 1.00 98.00 104 MET A CA 1
ATOM 839 C C . MET A 1 104 ? -0.413 3.928 -21.781 1.00 98.00 104 MET A C 1
ATOM 841 O O . MET A 1 104 ? 0.606 3.772 -22.459 1.00 98.00 104 MET A O 1
ATOM 845 N N . ASN A 1 105 ? -0.365 4.099 -20.458 1.00 98.44 105 ASN A N 1
ATOM 846 C CA . ASN A 1 105 ? 0.883 4.118 -19.700 1.00 98.44 105 ASN A CA 1
ATOM 847 C C . ASN A 1 105 ? 1.575 2.750 -19.713 1.00 98.44 105 ASN A C 1
ATOM 849 O O . ASN A 1 105 ? 2.804 2.701 -19.745 1.00 98.44 105 ASN A O 1
ATOM 853 N N . LEU A 1 106 ? 0.811 1.654 -19.747 1.00 98.38 106 LEU A N 1
ATOM 854 C CA . LEU A 1 106 ? 1.330 0.291 -19.832 1.00 98.38 106 LEU A CA 1
ATOM 855 C C . LEU A 1 106 ? 2.044 0.066 -21.161 1.00 98.38 106 LEU A C 1
ATOM 857 O O . LEU A 1 106 ? 3.195 -0.357 -21.156 1.00 98.38 106 LEU A O 1
ATOM 861 N N . ALA A 1 107 ? 1.420 0.440 -22.280 1.00 98.19 107 ALA A N 1
ATOM 862 C CA . ALA A 1 107 ? 2.046 0.335 -23.597 1.00 98.19 107 ALA A CA 1
ATOM 863 C C . ALA A 1 107 ? 3.349 1.155 -23.683 1.00 98.19 107 ALA A C 1
ATOM 865 O O . ALA A 1 107 ? 4.351 0.699 -24.238 1.00 98.19 107 ALA A O 1
ATOM 866 N N . ASN A 1 108 ? 3.371 2.354 -23.087 1.00 97.81 108 ASN A N 1
ATOM 867 C CA . ASN A 1 108 ? 4.588 3.163 -22.992 1.00 97.81 108 ASN A CA 1
ATOM 868 C C . ASN A 1 108 ? 5.664 2.492 -22.113 1.00 97.81 108 ASN A C 1
ATOM 870 O O . ASN A 1 108 ? 6.830 2.408 -22.506 1.00 97.81 108 ASN A O 1
ATOM 874 N N . PHE A 1 109 ? 5.278 1.979 -20.942 1.00 97.94 109 PHE A N 1
ATOM 875 C CA . PHE A 1 109 ? 6.166 1.261 -20.028 1.00 97.94 109 PHE A CA 1
ATOM 876 C C . PHE A 1 109 ? 6.790 0.023 -20.690 1.00 97.94 109 PHE A C 1
ATOM 878 O O . PHE A 1 109 ? 8.011 -0.145 -20.637 1.00 97.94 109 PHE A O 1
ATOM 885 N N . GLU A 1 110 ? 5.988 -0.795 -21.374 1.00 97.06 110 GLU A N 1
ATOM 886 C CA . GLU A 1 110 ? 6.433 -1.972 -22.131 1.00 97.06 110 GLU A CA 1
ATOM 887 C C . GLU A 1 110 ? 7.389 -1.580 -23.267 1.00 97.06 110 GLU A C 1
ATOM 889 O O . GLU A 1 110 ? 8.442 -2.200 -23.443 1.00 97.06 110 GLU A O 1
ATOM 894 N N . GLY A 1 111 ? 7.091 -0.494 -23.990 1.00 96.81 111 GLY A N 1
ATOM 895 C CA . GLY A 1 111 ? 7.970 0.049 -25.028 1.00 96.81 111 GLY A CA 1
ATOM 896 C C . GLY A 1 111 ? 9.360 0.418 -24.495 1.00 96.81 111 GLY A C 1
ATOM 897 O O . GLY A 1 111 ? 10.381 0.040 -25.081 1.00 96.81 111 GLY A O 1
ATOM 898 N N . ILE A 1 112 ? 9.422 1.084 -23.338 1.00 95.81 112 ILE A N 1
ATOM 899 C CA . ILE A 1 112 ? 10.682 1.439 -22.659 1.00 95.81 112 ILE A CA 1
ATOM 900 C C . ILE A 1 112 ? 11.399 0.179 -22.132 1.00 95.81 112 ILE A C 1
ATOM 902 O O . ILE A 1 112 ? 12.635 0.076 -22.190 1.00 95.81 112 ILE A O 1
ATOM 906 N N . CYS A 1 113 ? 10.638 -0.806 -21.652 1.00 95.62 113 CYS A N 1
ATOM 907 C CA . CYS A 1 113 ? 11.151 -2.067 -21.119 1.00 95.62 113 CYS A CA 1
ATOM 908 C C . CYS A 1 113 ? 11.525 -3.102 -22.193 1.00 95.62 113 CYS A C 1
ATOM 910 O O . CYS A 1 113 ? 12.131 -4.112 -21.845 1.00 95.62 113 CYS A O 1
ATOM 912 N N . SER A 1 114 ? 11.275 -2.839 -23.479 1.00 92.25 114 SER A N 1
ATOM 913 C CA . SER A 1 114 ? 11.516 -3.765 -24.605 1.00 92.25 114 SER A CA 1
ATOM 914 C C . SER A 1 114 ? 12.905 -4.424 -24.619 1.00 92.25 114 SER A C 1
ATOM 916 O O . SER A 1 114 ? 13.033 -5.619 -24.857 1.00 92.25 114 SER A O 1
ATOM 918 N N . SER A 1 115 ? 13.964 -3.673 -24.301 1.00 91.69 115 SER A N 1
ATOM 919 C CA . SER A 1 115 ? 15.344 -4.195 -24.197 1.00 91.69 115 SER A CA 1
ATOM 920 C C . SER A 1 115 ? 15.747 -4.646 -22.780 1.00 91.69 115 SER A C 1
ATOM 922 O O . SER A 1 115 ? 16.929 -4.773 -22.472 1.00 91.69 115 SER A O 1
ATOM 924 N N . SER A 1 116 ? 14.780 -4.835 -21.883 1.00 94.62 116 SER A N 1
ATOM 925 C CA . SER A 1 116 ? 14.950 -5.249 -20.483 1.00 94.62 116 SER A CA 1
ATOM 926 C C . SER A 1 116 ? 13.923 -6.320 -20.093 1.00 94.62 116 SER A C 1
ATOM 928 O O . SER A 1 116 ? 13.268 -6.202 -19.059 1.00 94.62 116 SER A O 1
ATOM 930 N N . SER A 1 117 ? 13.812 -7.379 -20.904 1.00 93.88 117 SER A N 1
ATOM 931 C CA . SER A 1 117 ? 12.825 -8.460 -20.734 1.00 93.88 117 SER A CA 1
ATOM 932 C C . SER A 1 117 ? 12.814 -9.062 -19.329 1.00 93.88 117 SER A C 1
ATOM 934 O O . SER A 1 117 ? 11.766 -9.110 -18.713 1.00 93.88 117 SER A O 1
ATOM 936 N N . ILE A 1 118 ? 13.977 -9.376 -18.746 1.00 95.88 118 ILE A N 1
ATOM 937 C CA . ILE A 1 118 ? 14.070 -9.940 -17.381 1.00 95.88 118 ILE A CA 1
ATOM 938 C C . ILE A 1 118 ? 13.361 -9.061 -16.335 1.00 95.88 118 ILE A C 1
ATOM 940 O O . ILE A 1 118 ? 12.761 -9.566 -15.385 1.00 95.88 118 ILE A O 1
ATOM 944 N N . PHE A 1 119 ? 13.473 -7.737 -16.472 1.00 97.62 119 PHE A N 1
ATOM 945 C CA . PHE A 1 119 ? 12.783 -6.804 -15.587 1.00 97.62 119 PHE A CA 1
ATOM 946 C C . PHE A 1 119 ? 11.291 -6.736 -15.916 1.00 97.62 119 PHE A C 1
ATOM 948 O O . PHE A 1 119 ? 10.477 -6.760 -14.996 1.00 97.62 119 PHE A O 1
ATOM 955 N N . ASN A 1 120 ? 10.950 -6.683 -17.206 1.00 97.06 120 ASN A N 1
ATOM 956 C CA . ASN A 1 120 ? 9.569 -6.645 -17.672 1.00 97.06 120 ASN A CA 1
ATOM 957 C C . ASN A 1 120 ? 8.779 -7.871 -17.193 1.00 97.06 120 ASN A C 1
ATOM 959 O O . ASN A 1 120 ? 7.770 -7.716 -16.513 1.00 97.06 120 ASN A O 1
ATOM 963 N N . ASP A 1 121 ? 9.298 -9.071 -17.445 1.00 97.56 121 ASP A N 1
ATOM 964 C CA . ASP A 1 121 ? 8.694 -10.349 -17.060 1.00 97.56 121 ASP A CA 1
ATOM 965 C C . ASP A 1 121 ? 8.476 -10.398 -15.544 1.00 97.56 121 ASP A C 1
ATOM 967 O O . ASP A 1 121 ? 7.382 -10.682 -15.068 1.00 97.56 121 ASP A O 1
ATOM 971 N N . TYR A 1 122 ? 9.482 -9.987 -14.760 1.00 98.19 122 TYR A N 1
ATOM 972 C CA . TYR A 1 122 ? 9.331 -9.867 -13.311 1.00 98.19 122 TYR A CA 1
ATOM 973 C C . TYR A 1 122 ? 8.183 -8.928 -12.920 1.00 98.19 122 TYR A C 1
ATOM 975 O O . TYR A 1 122 ? 7.404 -9.264 -12.031 1.00 98.19 122 TYR A O 1
ATOM 983 N N . VAL A 1 123 ? 8.086 -7.744 -13.530 1.00 97.94 123 VAL A N 1
ATOM 984 C CA . VAL A 1 123 ? 7.041 -6.770 -13.189 1.00 97.94 123 VAL A CA 1
ATOM 985 C C . VAL A 1 123 ? 5.650 -7.307 -13.530 1.00 97.94 123 VAL A C 1
ATOM 987 O O . VAL A 1 123 ? 4.740 -7.212 -12.701 1.00 97.94 123 VAL A O 1
ATOM 990 N N . HIS A 1 124 ? 5.495 -7.914 -14.705 1.00 98.06 124 HIS A N 1
ATOM 991 C CA . HIS A 1 124 ? 4.235 -8.510 -15.133 1.00 98.06 124 HIS A CA 1
ATOM 992 C C . HIS A 1 124 ? 3.821 -9.672 -14.230 1.00 98.06 124 HIS A C 1
ATOM 994 O O . HIS A 1 124 ? 2.747 -9.619 -13.627 1.00 98.06 124 HIS A O 1
ATOM 1000 N N . ASP A 1 125 ? 4.695 -10.661 -14.066 1.00 97.88 125 ASP A N 1
ATOM 1001 C CA . ASP A 1 125 ? 4.380 -11.909 -13.370 1.00 97.88 125 ASP A CA 1
ATOM 1002 C C . ASP A 1 125 ? 4.186 -11.710 -11.867 1.00 97.88 125 ASP A C 1
ATOM 1004 O O . ASP A 1 125 ? 3.398 -12.409 -11.231 1.00 97.88 125 ASP A O 1
ATOM 1008 N N . GLN A 1 126 ? 4.925 -10.771 -11.269 1.00 97.00 126 GLN A N 1
ATOM 1009 C CA . GLN A 1 126 ? 4.925 -10.584 -9.819 1.00 97.00 126 GLN A CA 1
ATOM 1010 C C . GLN A 1 126 ? 3.970 -9.497 -9.338 1.00 97.00 126 GLN A C 1
ATOM 1012 O O . GLN A 1 126 ? 3.593 -9.526 -8.166 1.00 97.00 126 GLN A O 1
ATOM 1017 N N . TRP A 1 127 ? 3.590 -8.541 -10.188 1.00 97.88 127 TRP A N 1
ATOM 1018 C CA . TRP A 1 127 ? 2.841 -7.363 -9.743 1.00 97.88 127 TRP A CA 1
ATOM 1019 C C . TRP A 1 127 ? 1.630 -7.065 -10.619 1.00 97.88 127 TRP A C 1
ATOM 1021 O O . TRP A 1 127 ? 0.514 -7.039 -10.103 1.00 97.88 127 TRP A O 1
ATOM 1031 N N . LEU A 1 128 ? 1.816 -6.848 -11.922 1.00 97.94 128 LEU A N 1
ATOM 1032 C CA . LEU A 1 128 ? 0.729 -6.337 -12.764 1.00 97.94 128 LEU A CA 1
ATOM 1033 C C . LEU A 1 128 ? -0.365 -7.380 -13.008 1.00 97.94 128 LEU A C 1
ATOM 1035 O O . LEU A 1 128 ? -1.539 -7.080 -12.805 1.00 97.94 128 LEU A O 1
ATOM 1039 N N . ILE A 1 129 ? 0.009 -8.599 -13.400 1.00 97.50 129 ILE A N 1
ATOM 1040 C CA . ILE A 1 129 ? -0.949 -9.674 -13.685 1.00 97.50 129 ILE A CA 1
ATOM 1041 C C . ILE A 1 129 ? -1.722 -10.079 -12.420 1.00 97.50 129 ILE A C 1
ATOM 1043 O O . ILE A 1 129 ? -2.951 -10.064 -12.462 1.00 97.50 129 ILE A O 1
ATOM 1047 N N . PRO A 1 130 ? -1.067 -10.409 -11.289 1.00 97.06 130 PRO A N 1
ATOM 1048 C CA . PRO A 1 130 ? -1.795 -10.919 -10.130 1.00 97.06 130 PRO A CA 1
ATOM 1049 C C . PRO A 1 130 ? -2.417 -9.831 -9.244 1.00 97.06 130 PRO A C 1
ATOM 1051 O O . PRO A 1 130 ? -3.312 -10.138 -8.455 1.00 97.06 130 PRO A O 1
ATOM 1054 N N . HIS A 1 131 ? -1.911 -8.589 -9.278 1.00 97.44 131 HIS A N 1
ATOM 1055 C CA . HIS A 1 131 ? -2.157 -7.642 -8.184 1.00 97.44 131 HIS A CA 1
ATOM 1056 C C . HIS A 1 131 ? -2.414 -6.184 -8.588 1.00 97.44 131 HIS A C 1
ATOM 1058 O O . HIS A 1 131 ? -2.600 -5.379 -7.677 1.00 97.44 131 HIS A O 1
ATOM 1064 N N . LYS A 1 132 ? -2.454 -5.804 -9.879 1.00 97.44 132 LYS A N 1
ATOM 1065 C CA . LYS A 1 132 ? -2.621 -4.384 -10.279 1.00 97.44 132 LYS A CA 1
ATOM 1066 C C . LYS A 1 132 ? -3.797 -3.689 -9.582 1.00 97.44 132 LYS A C 1
ATOM 1068 O O . LYS A 1 132 ? -3.663 -2.557 -9.130 1.00 97.44 132 LYS A O 1
ATOM 1073 N N . GLU A 1 133 ? -4.904 -4.404 -9.402 1.00 97.44 133 GLU A N 1
ATOM 1074 C CA . GLU A 1 133 ? -6.132 -3.877 -8.797 1.00 97.44 133 GLU A CA 1
ATOM 1075 C C . GLU A 1 133 ? -5.971 -3.514 -7.311 1.00 97.44 133 GLU A C 1
ATOM 1077 O O . GLU A 1 133 ? -6.784 -2.780 -6.759 1.00 97.44 133 GLU A O 1
ATOM 1082 N N . ARG A 1 134 ? -4.904 -3.997 -6.659 1.00 97.38 134 ARG A N 1
ATOM 1083 C CA . ARG A 1 134 ? -4.622 -3.769 -5.236 1.00 97.38 134 ARG A CA 1
ATOM 1084 C C . ARG A 1 134 ? -3.695 -2.587 -4.967 1.00 97.38 134 ARG A C 1
ATOM 1086 O O . ARG A 1 134 ? -3.515 -2.253 -3.800 1.00 97.38 134 ARG A O 1
ATOM 1093 N N . PHE A 1 135 ? -3.068 -1.987 -5.983 1.00 97.50 135 PHE A N 1
ATOM 1094 C CA . PHE A 1 135 ? -2.115 -0.884 -5.769 1.00 97.50 135 PHE A CA 1
ATOM 1095 C C . PHE A 1 135 ? -2.092 0.203 -6.850 1.00 97.50 135 PHE A C 1
ATOM 1097 O O . PHE A 1 135 ? -1.455 1.230 -6.632 1.00 97.50 135 PHE A O 1
ATOM 1104 N N . VAL A 1 136 ? -2.735 0.002 -8.003 1.00 97.75 136 VAL A N 1
ATOM 1105 C CA . VAL A 1 136 ? -2.823 1.025 -9.053 1.00 97.75 136 VAL A CA 1
ATOM 1106 C C . VAL A 1 136 ? -4.070 1.881 -8.844 1.00 97.75 136 VAL A C 1
ATOM 1108 O O . VAL A 1 136 ? -5.173 1.347 -8.705 1.00 97.75 136 VAL A O 1
ATOM 1111 N N . GLU A 1 137 ? -3.904 3.204 -8.883 1.00 96.19 137 GLU A N 1
ATOM 1112 C CA . GLU A 1 137 ? -4.952 4.171 -8.525 1.00 96.19 137 GLU A CA 1
ATOM 1113 C C . GLU A 1 137 ? -6.252 4.017 -9.321 1.00 96.19 137 GLU A C 1
ATOM 1115 O O . GLU A 1 137 ? -7.332 4.125 -8.740 1.00 96.19 137 GLU A O 1
ATOM 1120 N N . ALA A 1 138 ? -6.166 3.643 -10.600 1.00 95.94 138 ALA A N 1
ATOM 1121 C CA . ALA A 1 138 ? -7.313 3.353 -11.466 1.00 95.94 138 ALA A CA 1
ATOM 1122 C C . ALA A 1 138 ? -8.318 2.340 -10.876 1.00 95.94 138 ALA A C 1
ATOM 1124 O O . ALA A 1 138 ? -9.513 2.362 -11.205 1.00 95.94 138 ALA A O 1
ATOM 1125 N N . TRP A 1 139 ? -7.843 1.445 -10.006 1.00 97.25 139 TRP A N 1
ATOM 1126 C CA . TRP A 1 139 ? -8.672 0.487 -9.277 1.00 97.25 139 TRP A CA 1
ATOM 1127 C C . TRP A 1 139 ? -8.790 0.830 -7.799 1.00 97.25 139 TRP A C 1
ATOM 1129 O O . TRP A 1 139 ? -9.893 0.752 -7.261 1.00 97.25 139 TRP A O 1
ATOM 1139 N N . THR A 1 140 ? -7.704 1.243 -7.135 1.00 95.31 140 THR A N 1
ATOM 1140 C CA . THR A 1 140 ? -7.762 1.502 -5.689 1.00 95.31 140 THR A CA 1
ATOM 1141 C C . THR A 1 140 ? -8.650 2.695 -5.354 1.00 95.31 140 THR A C 1
ATOM 1143 O O . THR A 1 140 ? -9.370 2.634 -4.366 1.00 95.31 140 THR A O 1
ATOM 1146 N N . ASN A 1 141 ? -8.719 3.723 -6.207 1.00 92.06 141 ASN A N 1
ATOM 1147 C CA . ASN A 1 141 ? -9.578 4.891 -5.973 1.00 92.06 141 ASN A CA 1
ATOM 1148 C C . ASN A 1 141 ? -11.085 4.579 -6.087 1.00 92.06 141 ASN A C 1
ATOM 1150 O O . ASN A 1 141 ? -11.912 5.456 -5.849 1.00 92.06 141 ASN A O 1
ATOM 1154 N N . ARG A 1 142 ? -11.465 3.334 -6.413 1.00 91.81 142 ARG A N 1
ATOM 1155 C CA . ARG A 1 142 ? -12.860 2.860 -6.355 1.00 91.81 142 ARG A CA 1
ATOM 1156 C C . ARG A 1 142 ? -13.317 2.529 -4.936 1.00 91.81 142 ARG A C 1
ATOM 1158 O O . ARG A 1 142 ? -14.512 2.344 -4.726 1.00 91.81 142 ARG A O 1
ATOM 1165 N N . VAL A 1 143 ? -12.391 2.432 -3.980 1.00 90.62 143 VAL A N 1
ATOM 1166 C CA . VAL A 1 143 ? -12.699 2.178 -2.569 1.00 90.62 143 VAL A CA 1
ATOM 1167 C C . VAL A 1 143 ? -12.301 3.365 -1.702 1.00 90.62 143 VAL A C 1
ATOM 1169 O O . VAL A 1 143 ? -11.324 4.062 -1.975 1.00 90.62 143 VAL A O 1
ATOM 1172 N N . MET A 1 144 ? -13.043 3.602 -0.621 1.00 89.12 144 MET A N 1
ATOM 1173 C CA . MET A 1 144 ? -12.850 4.767 0.243 1.00 89.12 144 MET A CA 1
ATOM 1174 C C . MET A 1 144 ? -11.685 4.574 1.233 1.00 89.12 144 MET A C 1
ATOM 1176 O O . MET A 1 144 ? -11.851 4.552 2.447 1.00 89.12 144 MET A O 1
ATOM 1180 N N . HIS A 1 145 ? -10.457 4.461 0.724 1.00 90.00 145 HIS A N 1
ATOM 1181 C CA . HIS A 1 145 ? -9.258 4.280 1.556 1.00 90.00 145 HIS A CA 1
ATOM 1182 C C . HIS A 1 145 ? -8.727 5.586 2.189 1.00 90.00 145 HIS A C 1
ATOM 1184 O O . HIS A 1 145 ? -7.740 5.564 2.932 1.00 90.00 145 HIS A O 1
ATOM 1190 N N . PHE A 1 146 ? -9.343 6.742 1.902 1.00 86.62 146 PHE A N 1
ATOM 1191 C CA . PHE A 1 146 ? -8.960 8.071 2.417 1.00 86.62 146 PHE A CA 1
ATOM 1192 C C . PHE A 1 146 ? -7.470 8.419 2.228 1.00 86.62 146 PHE A C 1
ATOM 1194 O O . PHE A 1 146 ? -6.835 9.012 3.103 1.00 86.62 146 PHE A O 1
ATOM 1201 N N . GLY A 1 147 ? -6.880 7.993 1.108 1.00 85.62 147 GLY A N 1
ATOM 1202 C CA . GLY A 1 147 ? -5.452 8.186 0.827 1.00 85.62 147 GLY A CA 1
ATOM 1203 C C . GLY A 1 147 ? -4.501 7.286 1.631 1.00 85.62 147 GLY A C 1
ATOM 1204 O O . GLY A 1 147 ? -3.287 7.429 1.520 1.00 85.62 147 GLY A O 1
ATOM 1205 N N . ASN A 1 148 ? -5.008 6.334 2.423 1.00 87.81 148 ASN A N 1
ATOM 1206 C CA . ASN A 1 148 ? -4.174 5.331 3.087 1.00 87.81 148 ASN A CA 1
ATOM 1207 C C . ASN A 1 148 ? -3.889 4.175 2.121 1.00 87.81 148 ASN A C 1
ATOM 1209 O O . ASN A 1 148 ? -4.605 3.184 2.103 1.00 87.81 148 ASN A O 1
ATOM 1213 N N . THR A 1 149 ? -2.840 4.315 1.313 1.00 89.88 149 THR A N 1
ATOM 1214 C CA . THR A 1 149 ? -2.362 3.280 0.370 1.00 89.88 149 THR A CA 1
ATOM 1215 C C . THR A 1 149 ? -0.988 2.722 0.758 1.00 89.88 149 THR A C 1
ATOM 1217 O O . THR A 1 149 ? -0.389 1.930 0.031 1.00 89.88 149 THR A O 1
ATOM 1220 N N . THR A 1 150 ? -0.458 3.132 1.915 1.00 88.25 150 THR A N 1
ATOM 1221 C CA . THR A 1 150 ? 0.859 2.723 2.413 1.00 88.25 150 THR A CA 1
ATOM 1222 C C . THR A 1 150 ? 0.797 2.286 3.876 1.00 88.25 150 THR A C 1
ATOM 1224 O O . THR A 1 150 ? -0.014 2.782 4.660 1.00 88.25 150 THR A O 1
ATOM 1227 N N . THR A 1 151 ? 1.700 1.388 4.270 1.00 86.56 151 THR A N 1
ATOM 1228 C CA . THR A 1 151 ? 1.891 0.923 5.654 1.00 86.56 151 THR A CA 1
ATOM 1229 C C . THR A 1 151 ? 2.835 1.826 6.463 1.00 86.56 151 THR A C 1
ATOM 1231 O O . THR A 1 151 ? 3.115 1.539 7.625 1.00 86.56 151 THR A O 1
ATOM 1234 N N . GLN A 1 152 ? 3.245 2.986 5.926 1.00 83.56 152 GLN A N 1
ATOM 1235 C CA . GLN A 1 152 ? 4.178 3.920 6.581 1.00 83.56 152 GLN A CA 1
ATOM 1236 C C . GLN A 1 152 ? 3.711 4.374 7.971 1.00 83.56 152 GLN A C 1
ATOM 1238 O O . GLN A 1 152 ? 4.518 4.546 8.884 1.00 83.56 152 GLN A O 1
ATOM 1243 N N . ARG A 1 153 ? 2.397 4.549 8.160 1.00 81.19 153 ARG A N 1
ATOM 1244 C CA . ARG A 1 153 ? 1.817 4.898 9.467 1.00 81.19 153 ARG A CA 1
ATOM 1245 C C . ARG A 1 153 ? 2.055 3.800 10.507 1.00 81.19 153 ARG A C 1
ATOM 1247 O O . ARG A 1 153 ? 2.386 4.107 11.650 1.00 81.19 153 ARG A O 1
ATOM 1254 N N . VAL A 1 154 ? 1.919 2.538 10.096 1.00 83.69 154 VAL A N 1
ATOM 1255 C CA . VAL A 1 154 ? 2.171 1.364 10.943 1.00 83.69 154 VAL A CA 1
ATOM 1256 C C . VAL A 1 154 ? 3.666 1.227 11.213 1.00 83.69 154 VAL A C 1
ATOM 1258 O O . VAL A 1 154 ? 4.057 1.049 12.363 1.00 83.69 154 VAL A O 1
ATOM 1261 N N . GLU A 1 155 ? 4.514 1.398 10.197 1.00 83.31 155 GLU A N 1
ATOM 1262 C CA . GLU A 1 155 ? 5.973 1.368 10.357 1.00 83.31 155 GLU A CA 1
ATOM 1263 C C . GLU A 1 155 ? 6.476 2.450 11.317 1.00 83.31 155 GLU A C 1
ATOM 1265 O O . GLU A 1 155 ? 7.324 2.177 12.163 1.00 83.31 155 GLU A O 1
ATOM 1270 N N . SER A 1 156 ? 5.926 3.665 11.239 1.00 81.62 156 SER A N 1
ATOM 1271 C CA . SER A 1 156 ? 6.264 4.769 12.144 1.00 81.62 156 SER A CA 1
ATOM 1272 C C . SER A 1 156 ? 5.847 4.478 13.591 1.00 81.62 156 SER A C 1
ATOM 1274 O O . SER A 1 156 ? 6.628 4.696 14.527 1.00 81.62 156 SER A O 1
ATOM 1276 N N . ALA A 1 157 ? 4.646 3.923 13.791 1.00 79.75 157 ALA A N 1
ATOM 1277 C CA . ALA A 1 157 ? 4.184 3.491 15.109 1.00 79.75 157 ALA A CA 1
ATOM 1278 C C . ALA A 1 157 ? 5.068 2.362 15.665 1.00 79.75 157 ALA A C 1
ATOM 1280 O O . ALA A 1 157 ? 5.489 2.407 16.822 1.00 79.75 157 ALA A O 1
ATOM 1281 N N . HIS A 1 158 ? 5.422 1.393 14.822 1.00 78.88 158 HIS A N 1
ATOM 1282 C CA . HIS A 1 158 ? 6.290 0.281 15.185 1.00 78.88 158 HIS A CA 1
ATOM 1283 C C . HIS A 1 158 ? 7.727 0.737 15.490 1.00 78.88 158 HIS A C 1
ATOM 1285 O O . HIS A 1 158 ? 8.345 0.258 16.439 1.00 78.88 158 HIS A O 1
ATOM 1291 N N . TRP A 1 159 ? 8.258 1.707 14.742 1.00 80.50 159 TRP A N 1
ATOM 1292 C CA . TRP A 1 159 ? 9.548 2.336 15.030 1.00 80.50 159 TRP A CA 1
ATOM 1293 C C . TRP A 1 159 ? 9.535 3.072 16.373 1.00 80.50 159 TRP A C 1
ATOM 1295 O O . TRP A 1 159 ? 10.475 2.954 17.159 1.00 80.50 159 TRP A O 1
ATOM 1305 N N . SER A 1 160 ? 8.445 3.782 16.673 1.00 80.50 160 SER A N 1
ATOM 1306 C CA . SER A 1 160 ? 8.269 4.463 17.959 1.00 80.50 160 SER A CA 1
ATOM 1307 C C . SER A 1 160 ? 8.254 3.471 19.120 1.00 80.50 160 SER A C 1
ATOM 1309 O O . SER A 1 160 ? 8.933 3.712 20.116 1.00 80.50 160 SER A O 1
ATOM 1311 N N . LEU A 1 161 ? 7.566 2.335 18.963 1.00 79.38 161 LEU A N 1
ATOM 1312 C CA . LEU A 1 161 ? 7.587 1.243 19.935 1.00 79.38 161 LEU A CA 1
ATOM 1313 C C . LEU A 1 161 ? 9.005 0.685 20.122 1.00 79.38 161 LEU A C 1
ATOM 1315 O O . LEU A 1 161 ? 9.487 0.614 21.248 1.00 79.38 161 LEU A O 1
ATOM 1319 N N . LYS A 1 162 ? 9.712 0.369 19.029 1.00 80.12 162 LYS A N 1
ATOM 1320 C CA . LYS A 1 162 ? 11.104 -0.118 19.073 1.00 80.12 162 LYS A CA 1
ATOM 1321 C C . LYS A 1 162 ? 12.037 0.831 19.823 1.00 80.12 162 LYS A C 1
ATOM 1323 O O . LYS A 1 162 ? 12.881 0.379 20.586 1.00 80.12 162 LYS A O 1
ATOM 1328 N N . ARG A 1 163 ? 11.869 2.143 19.648 1.00 81.19 163 ARG A N 1
ATOM 1329 C CA . ARG A 1 163 ? 12.662 3.150 20.364 1.00 81.19 163 ARG A CA 1
ATOM 1330 C C . ARG A 1 163 ? 12.424 3.120 21.874 1.00 81.19 163 ARG A C 1
ATOM 1332 O O . ARG A 1 163 ? 13.361 3.369 22.624 1.00 81.19 163 ARG A O 1
ATOM 1339 N N . ILE A 1 164 ? 11.196 2.840 22.310 1.00 76.44 164 ILE A N 1
ATOM 1340 C CA . ILE A 1 164 ? 10.873 2.731 23.739 1.00 76.44 164 ILE A CA 1
ATOM 1341 C C . ILE A 1 164 ? 11.408 1.411 24.306 1.00 76.44 164 ILE A C 1
ATOM 1343 O O . ILE A 1 164 ? 11.934 1.407 25.412 1.00 76.44 164 ILE A O 1
ATOM 1347 N N . LEU A 1 165 ? 11.338 0.327 23.529 1.00 77.38 165 LEU A N 1
ATOM 1348 C CA . LEU A 1 165 ? 11.876 -0.983 23.912 1.00 77.38 165 LEU A CA 1
ATOM 1349 C C . LEU A 1 165 ? 13.413 -1.019 23.969 1.00 77.38 165 LEU A C 1
ATOM 1351 O O . LEU A 1 165 ? 13.964 -1.842 24.687 1.00 77.38 165 LEU A O 1
ATOM 1355 N N . GLN A 1 166 ? 14.088 -0.095 23.273 1.00 75.31 166 GLN A N 1
ATOM 1356 C CA . GLN A 1 166 ? 15.546 0.090 23.200 1.00 75.31 166 GLN A CA 1
ATOM 1357 C C . GLN A 1 166 ? 16.310 -1.076 22.561 1.00 75.31 166 GLN A C 1
ATOM 1359 O O . GLN A 1 166 ? 16.910 -0.896 21.498 1.00 75.31 166 GLN A O 1
ATOM 1364 N N . ASP A 1 167 ? 16.293 -2.252 23.182 1.00 72.50 167 ASP A N 1
ATOM 1365 C CA . ASP A 1 167 ? 16.991 -3.446 22.722 1.00 72.50 167 ASP A CA 1
ATOM 1366 C C . ASP A 1 167 ? 16.077 -4.686 22.707 1.00 72.50 167 ASP A C 1
ATOM 1368 O O . ASP A 1 167 ? 14.858 -4.604 22.853 1.00 72.50 167 ASP A O 1
ATOM 1372 N N . SER A 1 168 ? 16.667 -5.842 22.409 1.00 73.69 168 SER A N 1
ATOM 1373 C CA . SER A 1 168 ? 15.964 -7.129 22.291 1.00 73.69 168 SER A CA 1
ATOM 1374 C C . SER A 1 168 ? 16.241 -8.065 23.474 1.00 73.69 168 SER A C 1
ATOM 1376 O O . SER A 1 168 ? 16.088 -9.277 23.345 1.00 73.69 168 SER A O 1
ATOM 1378 N N . ILE A 1 169 ? 16.682 -7.512 24.609 1.00 69.56 169 ILE A N 1
ATOM 1379 C CA . ILE A 1 169 ? 17.141 -8.255 25.793 1.00 69.56 169 ILE A CA 1
ATOM 1380 C C . ILE A 1 169 ? 16.054 -8.289 26.890 1.00 69.56 169 ILE A C 1
ATOM 1382 O O . ILE A 1 169 ? 16.133 -9.101 27.810 1.00 69.56 169 ILE A O 1
ATOM 1386 N N . GLY A 1 170 ? 15.016 -7.451 26.788 1.00 69.00 170 GLY A N 1
ATOM 1387 C CA . GLY A 1 170 ? 13.908 -7.389 27.749 1.00 69.00 170 GLY A CA 1
ATOM 1388 C C . GLY A 1 170 ? 12.986 -8.619 27.763 1.00 69.00 170 GLY A C 1
ATOM 1389 O O . GLY A 1 170 ? 12.855 -9.340 26.772 1.00 69.00 170 GLY A O 1
ATOM 1390 N N . ASP A 1 171 ? 12.310 -8.842 28.894 1.00 79.19 171 ASP A N 1
ATOM 1391 C CA . ASP A 1 171 ? 11.295 -9.891 29.043 1.00 79.19 171 ASP A CA 1
ATOM 1392 C C . ASP A 1 171 ? 9.911 -9.459 28.524 1.00 79.19 171 ASP A C 1
ATOM 1394 O O . ASP A 1 171 ? 9.629 -8.279 28.310 1.00 79.19 171 ASP A O 1
ATOM 1398 N N . ILE A 1 172 ? 9.013 -10.430 28.330 1.00 80.62 172 ILE A N 1
ATOM 1399 C CA . ILE A 1 172 ? 7.670 -10.176 27.789 1.00 80.62 172 ILE A CA 1
ATOM 1400 C C . ILE A 1 172 ? 6.835 -9.231 28.666 1.00 80.62 172 ILE A C 1
ATOM 1402 O O . ILE A 1 172 ? 6.002 -8.498 28.134 1.00 80.62 172 ILE A O 1
ATOM 1406 N N . CYS A 1 173 ? 7.067 -9.208 29.982 1.00 80.75 173 CYS A N 1
ATOM 1407 C CA . CYS A 1 173 ? 6.378 -8.303 30.901 1.00 80.75 173 CYS A CA 1
ATOM 1408 C C . CYS A 1 173 ? 6.776 -6.849 30.624 1.00 80.75 173 CYS A C 1
ATOM 1410 O O . CYS A 1 173 ? 5.913 -5.986 30.489 1.00 80.75 173 CYS A O 1
ATOM 1412 N N . SER A 1 174 ? 8.068 -6.599 30.430 1.00 78.31 174 SER A N 1
ATOM 1413 C CA . SER A 1 174 ? 8.619 -5.283 30.101 1.00 78.31 174 SER A CA 1
ATOM 1414 C C . SER A 1 174 ? 8.085 -4.770 28.758 1.00 78.31 174 SER A C 1
ATOM 1416 O O . SER A 1 174 ? 7.720 -3.596 28.615 1.00 78.31 174 SER A O 1
ATOM 1418 N N . VAL A 1 175 ? 7.975 -5.660 27.764 1.00 80.69 175 VAL A N 1
ATOM 1419 C CA . VAL A 1 175 ? 7.379 -5.312 26.464 1.00 80.69 175 VAL A CA 1
ATOM 1420 C C . VAL A 1 175 ? 5.879 -5.027 26.609 1.00 80.69 175 VAL A C 1
ATOM 1422 O O . VAL A 1 175 ? 5.379 -4.052 26.043 1.00 80.69 175 VAL A O 1
ATOM 1425 N N . TRP A 1 176 ? 5.156 -5.829 27.397 1.00 83.94 176 TRP A N 1
ATOM 1426 C CA . TRP A 1 176 ? 3.737 -5.615 27.681 1.00 83.94 176 TRP A CA 1
ATOM 1427 C C . TRP A 1 176 ? 3.478 -4.266 28.353 1.00 83.94 176 TRP A C 1
ATOM 1429 O O . TRP A 1 176 ? 2.640 -3.503 27.876 1.00 83.94 176 TRP A O 1
ATOM 1439 N N . GLU A 1 177 ? 4.208 -3.936 29.419 1.00 82.38 177 GLU A N 1
ATOM 1440 C CA . GLU A 1 177 ? 4.071 -2.661 30.134 1.00 82.38 177 GLU A CA 1
ATOM 1441 C C . GLU A 1 177 ? 4.322 -1.463 29.214 1.00 82.38 177 GLU A C 1
ATOM 1443 O O . GLU A 1 177 ? 3.592 -0.466 29.259 1.00 82.38 177 GLU A O 1
ATOM 1448 N N . THR A 1 178 ? 5.304 -1.592 28.320 1.00 81.44 178 THR A N 1
ATOM 1449 C CA . THR A 1 178 ? 5.621 -0.581 27.309 1.00 81.44 178 THR A CA 1
ATOM 1450 C C . THR A 1 178 ? 4.472 -0.387 26.321 1.00 81.44 178 THR A C 1
ATOM 1452 O O . THR A 1 178 ? 4.039 0.744 26.083 1.00 81.44 178 THR A O 1
ATOM 1455 N N . ILE A 1 179 ? 3.946 -1.479 25.760 1.00 84.62 179 ILE A N 1
ATOM 1456 C CA . ILE A 1 179 ? 2.818 -1.427 24.823 1.00 84.62 179 ILE A CA 1
ATOM 1457 C C . ILE A 1 179 ? 1.568 -0.881 25.512 1.00 84.62 179 ILE A C 1
ATOM 1459 O O . ILE A 1 179 ? 0.903 -0.004 24.962 1.00 84.62 179 ILE A O 1
ATOM 1463 N N . ASN A 1 180 ? 1.266 -1.345 26.724 1.00 85.50 180 ASN A N 1
ATOM 1464 C CA . ASN A 1 180 ? 0.129 -0.866 27.500 1.00 85.50 180 ASN A CA 1
ATOM 1465 C C . ASN A 1 180 ? 0.233 0.645 27.751 1.00 85.50 180 ASN A C 1
ATOM 1467 O O . ASN A 1 180 ? -0.720 1.380 27.506 1.00 85.50 180 ASN A O 1
ATOM 1471 N N . SER A 1 181 ? 1.413 1.130 28.142 1.00 83.44 181 SER A N 1
ATOM 1472 C CA . SER A 1 181 ? 1.661 2.565 28.321 1.00 83.44 181 SER A CA 1
ATOM 1473 C C . SER A 1 181 ? 1.458 3.349 27.022 1.00 83.44 181 SER A C 1
ATOM 1475 O O . SER A 1 181 ? 0.815 4.397 27.029 1.00 83.44 181 SER A O 1
ATOM 1477 N N . MET A 1 182 ? 1.941 2.827 25.889 1.00 83.56 182 MET A N 1
ATOM 1478 C CA . MET A 1 182 ? 1.738 3.439 24.572 1.00 83.56 182 MET A CA 1
ATOM 1479 C C . MET A 1 182 ? 0.249 3.526 24.200 1.00 83.56 182 MET A C 1
ATOM 1481 O O . MET A 1 182 ? -0.197 4.573 23.730 1.00 83.56 182 MET A O 1
ATOM 1485 N N . ILE A 1 183 ? -0.530 2.466 24.437 1.00 84.50 183 ILE A N 1
ATOM 1486 C CA . ILE A 1 183 ? -1.978 2.446 24.170 1.00 84.50 183 ILE A CA 1
ATOM 1487 C C . ILE A 1 183 ? -2.709 3.444 25.074 1.00 84.50 183 ILE A C 1
ATOM 1489 O O . ILE A 1 183 ? -3.535 4.215 24.589 1.00 84.50 183 ILE A O 1
ATOM 1493 N N . VAL A 1 184 ? -2.386 3.480 26.372 1.00 84.12 184 VAL A N 1
ATOM 1494 C CA . VAL A 1 184 ? -3.000 4.416 27.331 1.00 84.12 184 VAL A CA 1
ATOM 1495 C C . VAL A 1 184 ? -2.723 5.872 26.944 1.00 84.12 184 VAL A C 1
ATOM 1497 O O . VAL A 1 184 ? -3.625 6.714 27.014 1.00 84.12 184 VAL A O 1
ATOM 1500 N N . LEU A 1 185 ? -1.503 6.175 26.491 1.00 83.50 185 LEU A N 1
ATOM 1501 C CA . LEU A 1 185 ? -1.147 7.503 25.993 1.00 83.50 185 LEU A CA 1
ATOM 1502 C C . LEU A 1 185 ? -1.936 7.858 24.729 1.00 83.50 185 LEU A C 1
ATOM 1504 O O . LEU A 1 185 ? -2.570 8.911 24.698 1.00 83.50 185 LEU A O 1
ATOM 1508 N N . GLN A 1 186 ? -1.985 6.963 23.735 1.00 84.25 186 GLN A N 1
ATOM 1509 C CA . GLN A 1 186 ? -2.780 7.180 22.520 1.00 84.25 186 GLN A CA 1
ATOM 1510 C C . GLN A 1 186 ? -4.260 7.407 22.846 1.00 84.25 186 GLN A C 1
ATOM 1512 O O . GLN A 1 186 ? -4.871 8.338 22.327 1.00 84.25 186 GLN A O 1
ATOM 1517 N N . HIS A 1 187 ? -4.835 6.609 23.745 1.00 84.88 187 HIS A N 1
ATOM 1518 C CA . HIS A 1 187 ? -6.219 6.767 24.183 1.00 84.88 187 HIS A CA 1
ATOM 1519 C C . HIS A 1 187 ? -6.464 8.135 24.840 1.00 84.88 187 HIS A C 1
ATOM 1521 O O . HIS A 1 187 ? -7.439 8.820 24.523 1.00 84.88 187 HIS A O 1
ATOM 1527 N N . SER A 1 188 ? -5.547 8.576 25.703 1.00 83.94 188 SER A N 1
ATOM 1528 C CA . SER A 1 188 ? -5.624 9.888 26.357 1.00 83.94 188 SER A CA 1
ATOM 1529 C C . SER A 1 188 ? -5.528 11.039 25.348 1.00 83.94 188 SER A C 1
ATOM 1531 O O . SER A 1 188 ? -6.280 12.014 25.438 1.00 83.94 188 SER A O 1
ATOM 1533 N N . GLU A 1 189 ? -4.647 10.925 24.350 1.00 86.19 189 GLU A N 1
ATOM 1534 C CA . GLU A 1 189 ? -4.520 11.899 23.260 1.00 86.19 189 GLU A CA 1
ATOM 1535 C C . GLU A 1 189 ? -5.788 11.967 22.400 1.00 86.19 189 GLU A C 1
ATOM 1537 O O . GLU A 1 189 ? -6.246 13.064 22.068 1.00 86.19 189 GLU A O 1
ATOM 1542 N N . ILE A 1 190 ? -6.388 10.812 22.089 1.00 84.88 190 ILE A N 1
ATOM 1543 C CA . ILE A 1 190 ? -7.650 10.715 21.348 1.00 84.88 190 ILE A CA 1
ATOM 1544 C C . ILE A 1 190 ? -8.764 11.446 22.104 1.00 84.88 190 ILE A C 1
ATOM 1546 O O . ILE A 1 190 ? -9.389 12.341 21.528 1.00 84.88 190 ILE A O 1
ATOM 1550 N N . ILE A 1 191 ? -8.975 11.133 23.389 1.00 82.19 191 ILE A N 1
ATOM 1551 C CA . ILE A 1 191 ? -9.985 11.801 24.231 1.00 82.19 191 ILE A CA 1
ATOM 1552 C C . ILE A 1 191 ? -9.748 13.311 24.250 1.00 82.19 191 ILE A C 1
ATOM 1554 O O . ILE A 1 191 ? -10.647 14.087 23.921 1.00 82.19 191 ILE A O 1
ATOM 1558 N N . THR A 1 192 ? -8.511 13.727 24.530 1.00 81.50 192 THR A N 1
ATOM 1559 C CA . THR A 1 192 ? -8.134 15.146 24.574 1.00 81.50 192 THR A CA 1
ATOM 1560 C C . THR A 1 192 ? -8.417 15.845 23.239 1.00 81.50 192 THR A C 1
ATOM 1562 O O . THR A 1 192 ? -8.831 17.007 23.205 1.00 81.50 192 THR A O 1
ATOM 1565 N N . SER A 1 193 ? -8.191 15.164 22.111 1.00 82.62 193 SER A N 1
ATOM 1566 C CA . SER A 1 193 ? -8.450 15.720 20.779 1.00 82.62 193 SER A CA 1
ATOM 1567 C C . SER A 1 193 ? -9.946 15.945 20.527 1.00 82.62 193 SER A C 1
ATOM 1569 O O . SER A 1 193 ? -10.326 16.998 20.003 1.00 82.62 193 SER A O 1
ATOM 1571 N N . PHE A 1 194 ? -10.802 15.018 20.969 1.00 77.69 194 PHE A N 1
ATOM 1572 C CA . PHE A 1 194 ? -12.252 15.163 20.875 1.00 77.69 194 PHE A CA 1
ATOM 1573 C C . PHE A 1 194 ? -12.758 16.296 21.762 1.00 77.69 194 PHE A C 1
ATOM 1575 O O . PHE A 1 194 ? -13.528 17.134 21.291 1.00 77.69 194 PHE A O 1
ATOM 1582 N N . GLU A 1 195 ? -12.280 16.388 23.003 1.00 77.75 195 GLU A N 1
ATOM 1583 C CA . GLU A 1 195 ? -12.628 17.479 23.918 1.00 77.75 195 GLU A CA 1
ATOM 1584 C C . GLU A 1 195 ? -12.261 18.845 23.329 1.00 77.75 195 GLU A C 1
ATOM 1586 O O . GLU A 1 195 ? -13.099 19.747 23.276 1.00 77.75 195 GLU A O 1
ATOM 1591 N N . LYS A 1 196 ? -11.042 18.987 22.789 1.00 74.94 196 LYS A N 1
ATOM 1592 C CA . LYS A 1 196 ? -10.612 20.211 22.092 1.00 74.94 196 LYS A CA 1
ATOM 1593 C C . LYS A 1 196 ? -11.527 20.546 20.916 1.00 74.94 196 LYS A C 1
ATOM 1595 O O . LYS A 1 196 ? -11.908 21.706 20.759 1.00 74.94 196 LYS A O 1
ATOM 1600 N N . SER A 1 197 ? -11.904 19.553 20.109 1.00 70.88 197 SER A N 1
ATOM 1601 C CA . SER A 1 197 ? -12.814 19.750 18.975 1.00 70.88 197 SER A CA 1
ATOM 1602 C C . SER A 1 197 ? -14.212 20.197 19.425 1.00 70.88 197 SER A C 1
ATOM 1604 O O . SER A 1 197 ? -14.803 21.090 18.814 1.00 70.88 197 SER A O 1
ATOM 1606 N N . ILE A 1 198 ? -14.738 19.622 20.511 1.00 69.75 198 ILE A N 1
ATOM 1607 C CA . ILE A 1 198 ? -16.027 20.013 21.100 1.00 69.75 198 ILE A CA 1
ATOM 1608 C C . ILE A 1 198 ? -15.955 21.455 21.608 1.00 69.75 198 ILE A C 1
ATOM 1610 O O . ILE A 1 198 ? -16.800 22.276 21.248 1.00 69.75 198 ILE A O 1
ATOM 1614 N N . ILE A 1 199 ? -14.918 21.796 22.376 1.00 61.06 199 ILE A N 1
ATOM 1615 C CA . ILE A 1 199 ? -14.722 23.145 22.925 1.00 61.06 199 ILE A CA 1
ATOM 1616 C C . ILE A 1 199 ? -14.597 24.180 21.798 1.00 61.06 199 ILE A C 1
ATOM 1618 O O . ILE A 1 199 ? -15.210 25.248 21.871 1.00 61.06 199 ILE A O 1
ATOM 1622 N N . GLN A 1 200 ? -13.880 23.861 20.715 1.00 55.00 200 GLN A N 1
ATOM 1623 C CA . GLN A 1 200 ? -13.786 24.737 19.544 1.00 55.00 200 GLN A CA 1
ATOM 1624 C C . GLN A 1 200 ? -15.145 24.959 18.860 1.00 55.00 200 GLN A C 1
ATOM 1626 O O . GLN A 1 200 ? -15.457 26.103 18.508 1.00 55.00 200 GLN A O 1
ATOM 1631 N N . LYS A 1 201 ? -15.985 23.921 18.706 1.00 50.00 201 LYS A N 1
ATOM 1632 C CA . LYS A 1 201 ? -17.364 24.092 18.206 1.00 50.00 201 LYS A CA 1
ATOM 1633 C C . LYS A 1 201 ? -18.208 24.956 19.162 1.00 50.00 201 LYS A C 1
ATOM 1635 O O . LYS A 1 201 ? -18.906 25.860 18.703 1.00 50.00 201 LYS A O 1
ATOM 1640 N N . VAL A 1 202 ? -18.094 24.763 20.481 1.00 40.81 202 VAL A N 1
ATOM 1641 C CA . VAL A 1 202 ? -18.844 25.532 21.498 1.00 40.81 202 VAL A CA 1
ATOM 1642 C C . VAL A 1 202 ? -18.449 27.013 21.513 1.00 40.81 202 VAL A C 1
ATOM 1644 O O . VAL A 1 202 ? -19.325 27.876 21.552 1.00 40.81 202 VAL A O 1
ATOM 1647 N N . HIS A 1 203 ? -17.160 27.353 21.419 1.00 36.31 203 HIS A N 1
ATOM 1648 C CA . HIS A 1 203 ? -16.722 28.755 21.347 1.00 36.31 203 HIS A CA 1
ATOM 1649 C C . HIS A 1 203 ? -17.182 29.471 20.070 1.00 36.31 203 HIS A C 1
ATOM 1651 O O . HIS A 1 203 ? -17.498 30.663 20.126 1.00 36.31 203 HIS A O 1
ATOM 1657 N N . ARG A 1 204 ? -17.307 28.763 18.937 1.00 39.38 204 ARG A N 1
ATOM 1658 C CA . ARG A 1 204 ? -17.914 29.340 17.723 1.00 39.38 204 ARG A CA 1
ATOM 1659 C C . ARG A 1 204 ? -19.399 29.677 17.907 1.00 39.38 204 ARG A C 1
ATOM 1661 O O . ARG A 1 204 ? -19.860 30.649 17.313 1.00 39.38 204 ARG A O 1
ATOM 1668 N N . HIS A 1 205 ? -20.129 28.931 18.739 1.00 34.03 205 HIS A N 1
ATOM 1669 C CA . HIS A 1 205 ? -21.551 29.176 19.013 1.00 34.03 205 HIS A CA 1
ATOM 1670 C C . HIS A 1 205 ? -21.816 30.150 20.176 1.00 34.03 205 HIS A C 1
ATOM 1672 O O . HIS A 1 205 ? -22.783 30.908 20.113 1.00 34.03 205 HIS A O 1
ATOM 1678 N N . SER A 1 206 ? -20.960 30.184 21.204 1.00 34.56 206 SER A N 1
ATOM 1679 C CA . SER A 1 206 ? -21.161 31.015 22.406 1.00 34.56 206 SER A CA 1
ATOM 1680 C C . SER A 1 206 ? -20.910 32.514 22.167 1.00 34.56 206 SER A C 1
ATOM 1682 O O . SER A 1 206 ? -21.584 33.368 22.739 1.00 34.56 206 SER A O 1
ATOM 1684 N N . ASN A 1 207 ? -20.035 32.874 21.222 1.00 35.66 207 ASN A N 1
ATOM 1685 C CA . ASN A 1 207 ? -19.700 34.278 20.930 1.00 35.66 207 ASN A CA 1
ATOM 1686 C C . ASN A 1 207 ? -20.788 35.085 20.183 1.00 35.66 207 ASN A C 1
ATOM 1688 O O . ASN A 1 207 ? -20.508 36.177 19.683 1.00 35.66 207 ASN A O 1
ATOM 1692 N N . ARG A 1 208 ? -22.036 34.598 20.108 1.00 37.50 208 ARG A N 1
ATOM 1693 C CA . ARG A 1 208 ? -23.167 35.352 19.533 1.00 37.50 208 ARG A CA 1
ATOM 1694 C C . ARG A 1 208 ? -23.992 36.152 20.543 1.00 37.50 208 ARG A C 1
ATOM 1696 O O . ARG A 1 208 ? -24.807 36.956 20.106 1.00 37.50 208 ARG A O 1
ATOM 1703 N N . PHE A 1 209 ? -23.755 36.011 21.849 1.00 34.94 209 PHE A N 1
ATOM 1704 C CA . PHE A 1 209 ? -24.446 36.801 22.874 1.00 34.94 209 PHE A CA 1
ATOM 1705 C C . PHE A 1 209 ? -23.501 37.152 24.028 1.00 34.94 209 PHE A C 1
ATOM 1707 O O . PHE A 1 209 ? -23.344 36.401 24.980 1.00 34.94 209 PHE A O 1
ATOM 1714 N N . GLY A 1 210 ? -22.865 38.319 23.935 1.00 30.31 210 GLY A N 1
ATOM 1715 C CA . GLY A 1 210 ? -22.030 38.877 24.996 1.00 30.31 210 GLY A CA 1
ATOM 1716 C C . GLY A 1 210 ? -21.863 40.379 24.800 1.00 30.31 210 GLY A C 1
ATOM 1717 O O . GLY A 1 210 ? -21.007 40.834 24.045 1.00 30.31 210 GLY A O 1
ATOM 1718 N N . THR A 1 211 ? -22.742 41.150 25.432 1.00 29.33 211 THR A N 1
ATOM 1719 C CA . THR A 1 211 ? -22.739 42.616 25.480 1.00 29.33 211 THR A CA 1
ATOM 1720 C C . THR A 1 211 ? -21.455 43.151 26.117 1.00 29.33 211 THR A C 1
ATOM 1722 O O . THR A 1 211 ? -21.060 42.714 27.194 1.00 29.33 211 THR A O 1
ATOM 1725 N N . LYS A 1 212 ? -20.812 44.116 25.449 1.00 29.66 212 LYS A N 1
ATOM 1726 C CA . LYS A 1 212 ? -19.588 44.790 25.905 1.00 29.66 212 LYS A CA 1
ATOM 1727 C C . LYS A 1 212 ? -19.889 45.808 27.008 1.00 29.66 212 LYS A C 1
ATOM 1729 O O . LYS A 1 212 ? -20.716 46.691 26.801 1.00 29.66 212 LYS A O 1
ATOM 1734 N N . THR A 1 213 ? -19.116 45.778 28.089 1.00 25.77 213 THR A N 1
ATOM 1735 C CA . THR A 1 213 ? -18.859 46.936 28.961 1.00 25.77 213 THR A CA 1
ATOM 1736 C C . THR A 1 213 ? -17.356 47.219 28.986 1.00 25.77 213 THR A C 1
ATOM 1738 O O . THR A 1 213 ? -16.532 46.310 28.917 1.00 25.77 213 THR A O 1
ATOM 1741 N N . CYS A 1 214 ? -17.009 48.505 28.963 1.00 29.23 214 CYS A N 1
ATOM 1742 C CA . CYS A 1 214 ? -15.663 49.038 28.766 1.00 29.23 214 CYS A CA 1
ATOM 1743 C C . CYS A 1 214 ? -15.175 49.693 30.063 1.00 29.23 214 CYS A C 1
ATOM 1745 O O . CYS A 1 214 ? -15.916 50.496 30.625 1.00 29.23 214 CYS A O 1
ATOM 1747 N N . SER A 1 215 ? -13.932 49.414 30.472 1.00 24.92 215 SER A N 1
ATOM 1748 C CA . SER A 1 215 ? -13.205 50.180 31.494 1.00 24.92 215 SER A CA 1
ATOM 1749 C C . SER A 1 215 ? -11.713 50.229 31.156 1.00 24.92 215 SER A C 1
ATOM 1751 O O . SER A 1 215 ? -11.081 49.205 30.908 1.00 24.92 215 SER A O 1
ATOM 1753 N N . THR A 1 216 ? -11.174 51.441 31.144 1.00 26.19 216 THR A N 1
ATOM 1754 C CA . THR A 1 216 ? -9.793 51.848 30.850 1.00 26.19 216 THR A CA 1
ATOM 1755 C C . THR A 1 216 ? -8.900 51.759 32.102 1.00 26.19 216 THR A C 1
ATOM 1757 O O . THR A 1 216 ? -9.421 51.963 33.192 1.00 26.19 216 THR A O 1
ATOM 1760 N N . VAL A 1 217 ? -7.574 51.546 31.946 1.00 25.81 217 VAL A N 1
ATOM 1761 C CA . VAL A 1 217 ? -6.438 52.298 32.574 1.00 25.81 217 VAL A CA 1
ATOM 1762 C C . VAL A 1 217 ? -5.101 51.496 32.567 1.00 25.81 217 VAL A C 1
ATOM 1764 O O . VAL A 1 217 ? -4.956 50.459 33.199 1.00 25.81 217 VAL A O 1
ATOM 1767 N N . THR A 1 218 ? -4.157 52.037 31.780 1.00 24.78 218 THR A N 1
ATOM 1768 C CA . THR A 1 218 ? -2.668 52.148 31.814 1.00 24.78 218 THR A CA 1
ATOM 1769 C C . THR A 1 218 ? -1.679 51.096 32.387 1.00 24.78 218 THR A C 1
ATOM 1771 O O . THR A 1 218 ? -1.552 50.928 33.592 1.00 24.78 218 THR A O 1
ATOM 1774 N N . SER A 1 219 ? -0.796 50.656 31.466 1.00 25.78 219 SER A N 1
ATOM 1775 C CA . SER A 1 219 ? 0.697 50.692 31.435 1.00 25.78 219 SER A CA 1
ATOM 1776 C C . SER A 1 219 ? 1.576 49.792 32.335 1.00 25.78 219 SER A C 1
ATOM 1778 O O . SER A 1 219 ? 1.764 50.090 33.507 1.00 25.78 219 SER A O 1
ATOM 1780 N N . ASN A 1 220 ? 2.297 48.822 31.730 1.00 25.97 220 ASN A N 1
ATOM 1781 C CA . ASN A 1 220 ? 3.762 48.876 31.469 1.00 25.97 220 ASN A CA 1
ATOM 1782 C C . ASN A 1 220 ? 4.340 47.567 30.838 1.00 25.97 220 ASN A C 1
ATOM 1784 O O . ASN A 1 220 ? 4.168 46.494 31.397 1.00 25.97 220 ASN A O 1
ATOM 1788 N N . LYS A 1 221 ? 5.025 47.723 29.678 1.00 29.27 221 LYS A N 1
ATOM 1789 C CA . LYS A 1 221 ? 6.148 46.979 29.009 1.00 29.27 221 LYS A CA 1
ATOM 1790 C C . LYS A 1 221 ? 6.433 45.500 29.419 1.00 29.27 221 LYS A C 1
ATOM 1792 O O . LYS A 1 221 ? 6.647 45.251 30.591 1.00 29.27 221 LYS A O 1
ATOM 1797 N N . VAL A 1 222 ? 6.586 44.479 28.550 1.00 29.88 222 VAL A N 1
ATOM 1798 C CA . VAL A 1 222 ? 7.391 44.299 27.306 1.00 29.88 222 VAL A CA 1
ATOM 1799 C C . VAL A 1 222 ? 6.894 43.062 26.509 1.00 29.88 222 VAL A C 1
ATOM 1801 O O . VAL A 1 222 ? 6.476 42.090 27.126 1.00 29.88 222 VAL A O 1
ATOM 1804 N N . GLN A 1 223 ? 7.059 43.110 25.171 1.00 29.61 223 GLN A N 1
ATOM 1805 C CA . GLN A 1 223 ? 7.263 42.042 24.151 1.00 29.61 223 GLN A CA 1
ATOM 1806 C C . GLN A 1 223 ? 6.270 42.161 22.974 1.00 29.61 223 GLN A C 1
ATOM 1808 O O . GLN A 1 223 ? 5.056 42.140 23.154 1.00 29.61 223 GLN A O 1
ATOM 1813 N N . GLN A 1 224 ? 6.799 42.421 21.769 1.00 30.30 224 GLN A N 1
ATOM 1814 C CA . GLN A 1 224 ? 6.021 42.837 20.592 1.00 30.30 224 GLN A CA 1
ATOM 1815 C C . GLN A 1 224 ? 5.062 41.736 20.088 1.00 30.30 224 GLN A C 1
ATOM 1817 O O . GLN A 1 224 ? 5.512 40.613 19.864 1.00 30.30 224 GLN A O 1
ATOM 1822 N N . PRO A 1 225 ? 3.772 42.045 19.849 1.00 30.34 225 PRO A N 1
ATOM 1823 C CA . PRO A 1 225 ? 2.824 41.125 19.232 1.00 30.34 225 PRO A CA 1
ATOM 1824 C C . PRO A 1 225 ? 2.750 41.269 17.699 1.00 30.34 225 PRO A C 1
ATOM 1826 O O . PRO A 1 225 ? 2.980 42.335 17.131 1.00 30.34 225 PRO A O 1
ATOM 1829 N N . ARG A 1 226 ? 2.361 40.154 17.067 1.00 30.41 226 ARG A N 1
ATOM 1830 C CA . ARG A 1 226 ? 1.925 39.965 15.670 1.00 30.41 226 ARG A CA 1
ATOM 1831 C C . ARG A 1 226 ? 1.102 41.159 15.140 1.00 30.41 226 ARG A C 1
ATOM 1833 O O . ARG A 1 226 ? 0.196 41.597 15.854 1.00 30.41 226 ARG A O 1
ATOM 1840 N N . PRO A 1 227 ? 1.324 41.652 13.902 1.00 28.44 227 PRO A N 1
ATOM 1841 C CA . PRO A 1 227 ? 0.442 42.655 13.321 1.00 28.44 227 PRO A CA 1
ATOM 1842 C C . PRO A 1 227 ? -0.987 42.103 13.224 1.00 28.44 227 PRO A C 1
ATOM 1844 O O . PRO A 1 227 ? -1.239 40.970 12.813 1.00 28.44 227 PRO A O 1
ATOM 1847 N N . SER A 1 228 ? -1.913 42.927 13.694 1.00 29.58 228 SER A N 1
ATOM 1848 C CA . SER A 1 228 ? -3.348 42.698 13.783 1.00 29.58 228 SER A CA 1
ATOM 1849 C C . SER A 1 228 ? -3.972 42.372 12.426 1.00 29.58 228 SER A C 1
ATOM 1851 O O . SER A 1 228 ? -3.916 43.188 11.509 1.00 29.58 228 SER A O 1
ATOM 1853 N N . VAL A 1 229 ? -4.647 41.223 12.341 1.00 35.28 229 VAL A N 1
ATOM 1854 C CA . VAL A 1 229 ? -5.609 40.915 11.275 1.00 35.28 229 VAL A CA 1
ATOM 1855 C C . VAL A 1 229 ? -6.728 41.958 11.339 1.00 35.28 229 VAL A C 1
ATOM 1857 O O . VAL A 1 229 ? -7.427 42.074 12.351 1.00 35.28 229 VAL A O 1
ATOM 1860 N N . THR A 1 230 ? -6.875 42.755 10.282 1.00 34.00 230 THR A N 1
ATOM 1861 C CA . THR A 1 230 ? -7.969 43.717 10.122 1.00 34.00 230 THR A CA 1
ATOM 1862 C C . THR A 1 230 ? -9.302 42.993 10.314 1.00 34.00 230 THR A C 1
ATOM 1864 O O . THR A 1 230 ? -9.534 41.937 9.730 1.00 34.00 230 THR A O 1
ATOM 1867 N N . LYS A 1 231 ? -10.160 43.535 11.186 1.00 34.56 231 LYS A N 1
ATOM 1868 C CA . LYS A 1 231 ? -11.460 42.970 11.583 1.00 34.56 231 LYS A CA 1
ATOM 1869 C C . LYS A 1 231 ? -12.257 42.462 10.372 1.00 34.56 231 LYS A C 1
ATOM 1871 O O . LYS A 1 231 ? -12.692 43.266 9.552 1.00 34.56 231 LYS A O 1
ATOM 1876 N N . LEU A 1 232 ? -12.502 41.151 10.324 1.00 35.81 232 LEU A N 1
ATOM 1877 C CA . LEU A 1 232 ? -13.495 40.541 9.442 1.00 35.81 232 LEU A CA 1
ATOM 1878 C C . LEU A 1 232 ? -14.868 41.167 9.728 1.00 35.81 232 LEU A C 1
ATOM 1880 O O . LEU A 1 232 ? -15.306 41.252 10.880 1.00 35.81 232 LEU A O 1
ATOM 1884 N N . THR A 1 233 ? -15.522 41.639 8.675 1.00 31.84 233 THR A N 1
ATOM 1885 C CA . THR A 1 233 ? -16.907 42.109 8.695 1.00 31.84 233 THR A CA 1
ATOM 1886 C C . THR A 1 233 ? -17.863 40.973 9.095 1.00 31.84 233 THR A C 1
ATOM 1888 O O . THR A 1 233 ? -17.535 39.794 8.936 1.00 31.84 233 THR A O 1
ATOM 1891 N N . PRO A 1 234 ? -19.053 41.283 9.645 1.00 34.47 234 PRO A N 1
ATOM 1892 C CA . PRO A 1 234 ? -20.026 40.260 10.012 1.00 34.47 234 PRO A CA 1
ATOM 1893 C C . PRO A 1 234 ? -20.458 39.442 8.791 1.00 34.47 234 PRO A C 1
ATOM 1895 O O . PRO A 1 234 ? -20.752 40.002 7.736 1.00 34.47 234 PRO A O 1
ATOM 1898 N N . ARG A 1 235 ? -20.545 38.118 8.971 1.00 37.41 235 ARG A N 1
ATOM 1899 C CA . ARG A 1 235 ? -21.119 37.155 8.018 1.00 37.41 235 ARG A CA 1
ATOM 1900 C C . ARG A 1 235 ? -22.456 37.691 7.468 1.00 37.41 235 ARG A C 1
ATOM 1902 O O . ARG A 1 235 ? -23.371 37.882 8.275 1.00 37.41 235 ARG A O 1
ATOM 1909 N N . PRO A 1 236 ? -22.619 37.875 6.143 1.00 31.22 236 PRO A N 1
ATOM 1910 C CA . PRO A 1 236 ? -23.935 38.104 5.567 1.00 31.22 236 PRO A CA 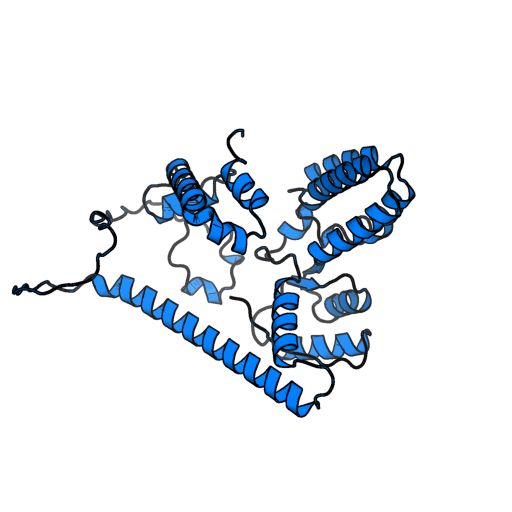1
ATOM 1911 C C . PRO A 1 236 ? -24.817 36.895 5.873 1.00 31.22 236 PRO A C 1
ATOM 1913 O O . PRO A 1 236 ? -24.384 35.746 5.754 1.00 31.22 236 PRO A O 1
ATOM 1916 N N . SER A 1 237 ? -26.055 37.138 6.293 1.00 39.00 237 SER A N 1
ATOM 1917 C CA . SER A 1 237 ? -27.078 36.099 6.333 1.00 39.00 237 SER A CA 1
ATOM 1918 C C . SER A 1 237 ? -27.207 35.513 4.931 1.00 39.00 237 SER A C 1
ATOM 1920 O O . SER A 1 237 ? -27.647 36.215 4.021 1.00 39.00 237 SER A O 1
ATOM 1922 N N . VAL A 1 238 ? -26.802 34.255 4.752 1.00 40.75 238 VAL A N 1
ATOM 1923 C CA . VAL A 1 238 ? -26.976 33.553 3.481 1.00 40.75 238 VAL A CA 1
ATOM 1924 C C . VAL A 1 238 ? -28.477 33.410 3.260 1.00 40.75 238 VAL A C 1
ATOM 1926 O O . VAL A 1 238 ? -29.156 32.615 3.911 1.00 40.75 238 VAL A O 1
ATOM 1929 N N . SER A 1 239 ? -29.005 34.263 2.386 1.00 34.28 239 SER A N 1
ATOM 1930 C CA . SER A 1 239 ? -30.317 34.109 1.785 1.00 34.28 239 SER A CA 1
ATOM 1931 C C . SER A 1 239 ? -30.410 32.698 1.222 1.00 34.28 239 SER A C 1
ATOM 1933 O O . SER A 1 239 ? -29.573 32.300 0.414 1.00 34.28 239 SER A O 1
ATOM 1935 N N . LYS A 1 240 ? -31.414 31.959 1.701 1.00 41.84 240 LYS A N 1
ATOM 1936 C CA . LYS A 1 240 ? -31.776 30.602 1.292 1.00 41.84 240 LYS A CA 1
ATOM 1937 C C . LYS A 1 240 ? -31.615 30.440 -0.223 1.00 41.84 240 LYS A C 1
ATOM 1939 O O . LYS A 1 240 ? -32.448 30.933 -0.980 1.00 41.84 240 LYS A O 1
ATOM 1944 N N . VAL A 1 241 ? -30.570 29.735 -0.653 1.00 36.00 241 VAL A N 1
ATOM 1945 C CA . VAL A 1 241 ? -30.530 29.187 -2.007 1.00 36.00 241 VAL A CA 1
ATOM 1946 C C . VAL A 1 241 ? -31.478 28.000 -2.001 1.00 36.00 241 VAL A C 1
ATOM 1948 O O . VAL A 1 241 ? -31.315 27.023 -1.272 1.00 36.00 241 VAL A O 1
ATOM 1951 N N . GLN A 1 242 ? -32.552 28.172 -2.749 1.00 39.78 242 GLN A N 1
ATOM 1952 C CA . GLN A 1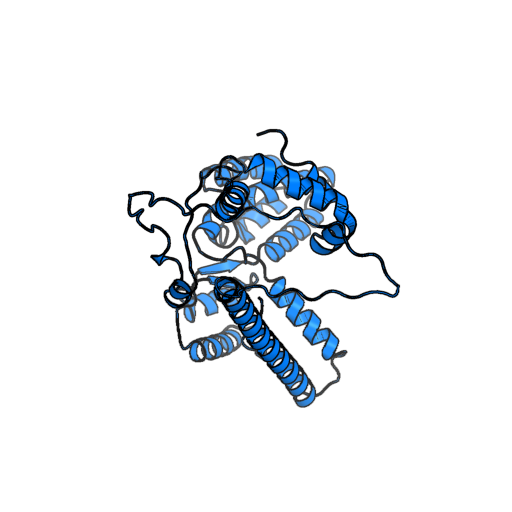 242 ? -33.669 27.263 -2.846 1.00 39.78 242 GLN A CA 1
ATOM 1953 C C . GLN A 1 242 ? -33.314 26.190 -3.875 1.00 39.78 242 GLN A C 1
ATOM 1955 O O . GLN A 1 242 ? -33.472 26.425 -5.064 1.00 39.78 242 GLN A O 1
ATOM 1960 N N . GLN A 1 243 ? -32.795 25.049 -3.414 1.00 32.59 243 GLN A N 1
ATOM 1961 C CA . GLN A 1 243 ? -33.007 23.720 -4.006 1.00 32.59 243 GLN A CA 1
ATOM 1962 C C . GLN A 1 243 ? -32.360 22.647 -3.108 1.00 32.59 243 GLN A C 1
ATOM 1964 O O . GLN A 1 243 ? -31.182 22.777 -2.773 1.00 32.59 243 GLN A O 1
ATOM 1969 N N . PRO A 1 244 ? -33.091 21.593 -2.696 1.00 38.66 244 PRO A N 1
ATOM 1970 C CA . PRO A 1 244 ? -32.510 20.482 -1.953 1.00 38.66 244 PRO A CA 1
ATOM 1971 C C . PRO A 1 244 ? -31.635 19.674 -2.913 1.00 38.66 244 PRO A C 1
ATOM 1973 O O . PRO A 1 244 ? -32.139 18.890 -3.715 1.00 38.66 244 PRO A O 1
ATOM 1976 N N . ARG A 1 245 ? -30.322 19.911 -2.887 1.00 48.97 245 ARG A N 1
ATOM 1977 C CA . ARG A 1 245 ? -29.378 19.134 -3.692 1.00 48.97 245 ARG A CA 1
ATOM 1978 C C . ARG A 1 245 ? -29.143 17.795 -3.001 1.00 48.97 245 ARG A C 1
ATOM 1980 O O . ARG A 1 245 ? -28.696 17.734 -1.858 1.00 48.97 245 ARG A O 1
ATOM 1987 N N . VAL A 1 246 ? -29.562 16.740 -3.689 1.00 49.03 246 VAL A N 1
ATOM 1988 C CA . VAL A 1 246 ? -29.483 15.342 -3.265 1.00 49.03 246 VAL A CA 1
ATOM 1989 C C . VAL A 1 246 ? -28.025 14.954 -3.008 1.00 49.03 246 VAL A C 1
ATOM 1991 O O . VAL A 1 246 ? -27.118 15.330 -3.743 1.00 49.03 246 VAL A O 1
ATOM 1994 N N . LEU A 1 247 ? -27.821 14.208 -1.927 1.00 53.50 247 LEU A N 1
ATOM 1995 C CA . LEU A 1 247 ? -26.527 13.848 -1.364 1.00 53.50 247 LEU A CA 1
ATOM 1996 C C . LEU A 1 247 ? -26.007 12.541 -1.977 1.00 53.50 247 LEU A C 1
ATOM 1998 O O . LEU A 1 247 ? -26.183 11.485 -1.379 1.00 53.50 247 LEU A O 1
ATOM 2002 N N . ILE A 1 248 ? -25.352 12.597 -3.138 1.00 55.50 248 ILE A N 1
ATOM 2003 C CA . ILE A 1 248 ? -24.871 11.382 -3.833 1.00 55.50 248 ILE A CA 1
ATOM 2004 C C . ILE A 1 248 ? -23.834 10.602 -2.991 1.00 55.50 248 ILE A C 1
ATOM 2006 O O . ILE A 1 248 ? -23.762 9.383 -3.086 1.00 55.50 248 ILE A O 1
ATOM 2010 N N . PHE A 1 249 ? -23.098 11.276 -2.095 1.00 58.19 249 PHE A N 1
ATOM 2011 C CA . PHE A 1 249 ? -22.009 10.667 -1.312 1.00 58.19 249 PHE A CA 1
ATOM 2012 C C . PHE A 1 249 ? -22.235 10.623 0.204 1.00 58.19 249 PHE A C 1
ATOM 2014 O O . PHE A 1 249 ? -21.394 10.101 0.931 1.00 58.19 249 PHE A O 1
ATOM 2021 N N . LYS A 1 250 ? -23.352 11.152 0.727 1.00 61.81 250 LYS A N 1
ATOM 2022 C CA . LYS A 1 250 ? -23.602 11.084 2.182 1.00 61.81 250 LYS A CA 1
ATOM 2023 C C . LYS A 1 250 ? -23.788 9.645 2.642 1.00 61.81 250 LYS A C 1
ATOM 2025 O O . LYS A 1 250 ? -23.357 9.307 3.735 1.00 61.81 250 LYS A O 1
ATOM 2030 N N . GLU A 1 251 ? -24.397 8.811 1.807 1.00 64.50 251 GLU A N 1
ATOM 2031 C CA . GLU A 1 251 ? -24.572 7.384 2.089 1.00 64.50 251 GLU A CA 1
ATOM 2032 C C . GLU A 1 251 ? -23.240 6.628 2.144 1.00 64.50 251 GLU A C 1
ATOM 2034 O O . GLU A 1 251 ? -23.171 5.579 2.770 1.00 64.50 251 GLU A O 1
ATOM 2039 N N . TRP A 1 252 ? -22.177 7.174 1.545 1.00 63.50 252 TRP A N 1
ATOM 2040 C CA . TRP A 1 252 ? -20.842 6.578 1.593 1.00 63.50 252 TRP A CA 1
ATOM 2041 C C . TRP A 1 252 ? -20.074 6.952 2.864 1.00 63.50 252 TRP A C 1
ATOM 2043 O O . TRP A 1 252 ? -19.052 6.355 3.179 1.00 63.50 252 TRP A O 1
ATOM 2053 N N . LEU A 1 253 ? -20.536 7.970 3.590 1.00 67.44 253 LEU A N 1
ATOM 2054 C CA . LEU A 1 253 ? -19.981 8.329 4.885 1.00 67.44 253 LEU A CA 1
ATOM 2055 C C . LEU A 1 253 ? -20.682 7.499 5.967 1.00 67.44 253 LEU A C 1
ATOM 2057 O O . LEU A 1 253 ? -21.916 7.442 5.950 1.00 67.44 253 LEU A O 1
ATOM 2061 N N . PRO A 1 254 ? -19.953 6.931 6.949 1.00 70.06 254 PRO A N 1
ATOM 2062 C CA . PRO A 1 254 ? -20.572 6.235 8.072 1.00 70.06 254 PRO A CA 1
ATOM 2063 C C . PRO A 1 254 ? -21.672 7.079 8.727 1.00 70.06 254 PRO A C 1
ATOM 2065 O O . PRO A 1 254 ? -21.490 8.275 8.985 1.00 70.06 254 PRO A O 1
ATOM 2068 N N . VAL A 1 255 ? -22.828 6.476 9.008 1.00 68.31 255 VAL A N 1
ATOM 2069 C CA . VAL A 1 255 ? -23.990 7.177 9.590 1.00 68.31 255 VAL A CA 1
ATOM 2070 C C . VAL A 1 255 ? -23.621 7.903 10.888 1.00 68.31 255 VAL A C 1
ATOM 2072 O O . VAL A 1 255 ? -24.121 8.992 11.179 1.00 68.31 255 VAL A O 1
ATOM 2075 N N . GLU A 1 256 ? -22.679 7.349 11.645 1.00 69.12 256 GLU A N 1
ATOM 2076 C CA . GLU A 1 256 ? -22.180 7.886 12.906 1.00 69.12 256 GLU A CA 1
ATOM 2077 C C . GLU A 1 256 ? -21.532 9.263 12.745 1.00 69.12 256 GLU A C 1
ATOM 2079 O O . GLU A 1 256 ? -21.574 10.067 13.685 1.00 69.12 256 GLU A O 1
ATOM 2084 N N . ILE A 1 257 ? -20.952 9.553 11.572 1.00 69.00 257 ILE A N 1
ATOM 2085 C CA . ILE A 1 257 ? -20.294 10.834 11.309 1.00 69.00 257 ILE A CA 1
ATOM 2086 C C . ILE A 1 257 ? -21.243 11.901 10.767 1.00 69.00 257 ILE A C 1
ATOM 2088 O O . ILE A 1 257 ? -20.922 13.087 10.848 1.00 69.00 257 ILE A O 1
ATOM 2092 N N . HIS A 1 258 ? -22.442 11.525 10.306 1.00 73.38 258 HIS A N 1
ATOM 2093 C CA . HIS A 1 258 ? -23.414 12.468 9.735 1.00 73.38 258 HIS A CA 1
ATOM 2094 C C . HIS A 1 258 ? -23.793 13.576 10.715 1.00 73.38 258 HIS A C 1
ATOM 2096 O O . HIS A 1 258 ? -23.959 14.721 10.308 1.00 73.38 258 HIS A O 1
ATOM 2102 N N . LYS A 1 259 ? -23.869 13.261 12.013 1.00 72.12 259 LYS A N 1
ATOM 2103 C CA . LYS A 1 259 ? -24.183 14.234 13.074 1.00 72.12 259 LYS A CA 1
ATOM 2104 C C . LYS A 1 259 ? -23.114 15.315 13.268 1.00 72.12 259 LYS A C 1
ATOM 2106 O O . LYS A 1 259 ? -23.368 16.296 13.959 1.00 72.12 259 LYS A O 1
ATOM 2111 N N . PHE A 1 260 ? -21.914 15.121 12.718 1.00 68.94 260 PHE A N 1
ATOM 2112 C CA . PHE A 1 260 ? -20.815 16.083 12.804 1.00 68.94 260 PHE A CA 1
ATOM 2113 C C . PHE A 1 260 ? -20.654 16.933 11.539 1.00 68.94 260 PHE A C 1
ATOM 2115 O O . PHE A 1 260 ? -19.852 17.872 11.564 1.00 68.94 260 PHE A O 1
ATOM 2122 N N . ILE A 1 261 ? -21.392 16.613 10.470 1.00 72.75 261 ILE A N 1
ATOM 2123 C CA . ILE A 1 261 ? -21.391 17.338 9.199 1.00 72.75 261 ILE A CA 1
ATOM 2124 C C . ILE A 1 261 ? -22.374 18.502 9.316 1.00 72.75 261 ILE A C 1
ATOM 2126 O O . ILE A 1 261 ? -23.586 18.305 9.330 1.00 72.75 261 ILE A O 1
ATOM 2130 N N . ASP A 1 262 ? -21.831 19.714 9.416 1.00 68.38 262 ASP A N 1
ATOM 2131 C CA . ASP A 1 262 ? -22.634 20.925 9.601 1.00 68.38 262 ASP A CA 1
ATOM 2132 C C . ASP A 1 262 ? -23.192 21.459 8.262 1.00 68.38 262 ASP A C 1
ATOM 2134 O O . ASP A 1 262 ? -24.282 22.026 8.237 1.00 68.38 262 ASP A O 1
ATOM 2138 N N . ASP A 1 263 ? -22.457 21.278 7.155 1.00 71.75 263 ASP A N 1
ATOM 2139 C CA . ASP A 1 263 ? -22.847 21.695 5.801 1.00 71.75 263 ASP A CA 1
ATOM 2140 C C . ASP A 1 263 ? -22.050 20.911 4.736 1.00 71.75 263 ASP A C 1
ATOM 2142 O O . ASP A 1 263 ? -20.972 20.386 5.035 1.00 71.75 263 ASP A O 1
ATOM 2146 N N . ILE A 1 264 ? -22.561 20.841 3.504 1.00 71.88 264 ILE A N 1
ATOM 2147 C CA . ILE A 1 264 ? -21.882 20.230 2.349 1.00 71.88 264 ILE A CA 1
ATOM 2148 C C . ILE A 1 264 ? -21.903 21.224 1.194 1.00 71.88 264 ILE A C 1
ATOM 2150 O O . ILE A 1 264 ? -22.962 21.665 0.749 1.00 71.88 264 ILE A O 1
ATOM 2154 N N . ILE A 1 265 ? -20.713 21.547 0.695 1.00 73.62 265 ILE A N 1
ATOM 2155 C CA . ILE A 1 265 ? -20.528 22.479 -0.410 1.00 73.62 265 ILE A CA 1
ATOM 2156 C C . ILE A 1 265 ? -20.068 21.684 -1.625 1.00 73.62 265 ILE A C 1
ATOM 2158 O O . ILE A 1 265 ? -18.984 21.106 -1.617 1.00 73.62 265 ILE A O 1
ATOM 2162 N N . ASP A 1 266 ? -20.905 21.682 -2.653 1.00 78.25 266 ASP A N 1
ATOM 2163 C CA . ASP A 1 266 ? -20.575 21.151 -3.970 1.00 78.25 266 ASP A CA 1
ATOM 2164 C C . ASP A 1 266 ? -19.848 22.232 -4.784 1.00 78.25 266 ASP A C 1
ATOM 2166 O O . ASP A 1 266 ? -20.326 23.369 -4.867 1.00 78.25 266 ASP A O 1
ATOM 2170 N N . VAL A 1 267 ? -18.677 21.900 -5.321 1.00 83.62 267 VAL A N 1
ATOM 2171 C CA . VAL A 1 267 ? -17.801 22.817 -6.067 1.00 83.62 267 VAL A CA 1
ATOM 2172 C C . VAL A 1 267 ? -17.374 22.169 -7.374 1.00 83.62 267 VAL A C 1
ATOM 2174 O O . VAL A 1 267 ? -17.342 20.945 -7.466 1.00 83.62 267 VAL A O 1
ATOM 2177 N N . GLY A 1 268 ? -17.011 22.978 -8.372 1.00 78.81 268 GLY A N 1
ATOM 2178 C CA . GLY A 1 268 ? -16.594 22.465 -9.678 1.00 78.81 268 GLY A CA 1
ATOM 2179 C C . GLY A 1 268 ? -15.528 21.362 -9.590 1.00 78.81 268 GLY A C 1
ATOM 2180 O O . GLY A 1 268 ? -14.526 21.507 -8.887 1.00 78.81 268 GLY A O 1
ATOM 2181 N N . GLU A 1 269 ? -15.743 20.278 -10.337 1.00 78.06 269 GLU A N 1
ATOM 2182 C CA . GLU A 1 269 ? -14.951 19.035 -10.333 1.00 78.06 269 GLU A CA 1
ATOM 2183 C C . GLU A 1 269 ? -13.628 19.112 -11.127 1.00 78.06 269 GLU A C 1
ATOM 2185 O O . GLU A 1 269 ? -13.120 18.115 -11.632 1.00 78.06 269 GLU A O 1
ATOM 2190 N N . ASP A 1 270 ? -13.041 20.303 -11.242 1.00 81.75 270 ASP A N 1
ATOM 2191 C CA . ASP A 1 270 ? -11.778 20.513 -11.952 1.00 81.75 270 ASP A CA 1
ATOM 2192 C C . ASP A 1 270 ? -10.545 20.240 -11.063 1.00 81.75 270 ASP A C 1
ATOM 2194 O O . ASP A 1 270 ? -10.635 19.995 -9.857 1.00 81.75 270 ASP A O 1
ATOM 2198 N N . GLY A 1 271 ? -9.344 20.345 -11.643 1.00 78.44 271 GLY A N 1
ATOM 2199 C CA . GLY A 1 271 ? -8.073 20.207 -10.916 1.00 78.44 271 GLY A CA 1
ATOM 2200 C C . GLY A 1 271 ? -7.825 21.249 -9.807 1.00 78.44 271 GLY A C 1
ATOM 2201 O O . GLY A 1 271 ? -6.758 21.217 -9.180 1.00 78.44 271 GLY A O 1
ATOM 2202 N N . ASN A 1 272 ? -8.777 22.163 -9.561 1.00 86.56 272 ASN A N 1
ATOM 2203 C CA . ASN A 1 272 ? -8.761 23.188 -8.517 1.00 86.56 272 ASN A CA 1
ATOM 2204 C C . ASN A 1 272 ? -9.847 22.977 -7.444 1.00 86.56 272 ASN A C 1
ATOM 2206 O O . ASN A 1 272 ? -9.976 23.823 -6.552 1.00 86.56 272 ASN A O 1
ATOM 2210 N N . CYS A 1 273 ? -10.598 21.870 -7.478 1.00 84.31 273 CYS A N 1
ATOM 2211 C CA . CYS A 1 273 ? -11.719 21.584 -6.575 1.00 84.31 273 CYS A CA 1
ATOM 2212 C C . CYS A 1 273 ? -11.382 21.769 -5.080 1.00 84.31 273 CYS A C 1
ATOM 2214 O O . CYS A 1 273 ? -12.170 22.342 -4.330 1.00 84.31 273 CYS A O 1
ATOM 2216 N N . GLY A 1 274 ? -10.170 21.406 -4.642 1.00 83.38 274 GLY A N 1
ATOM 2217 C CA . GLY A 1 274 ? -9.718 21.633 -3.263 1.00 83.38 274 GLY A CA 1
ATOM 2218 C C . GLY A 1 274 ? -9.646 23.119 -2.878 1.00 83.38 274 GLY A C 1
ATOM 2219 O O . GLY A 1 274 ? -10.132 23.517 -1.820 1.00 83.38 274 GLY A O 1
ATOM 2220 N N . TYR A 1 275 ? -9.105 23.969 -3.756 1.00 87.44 275 TYR A N 1
ATOM 2221 C CA . TYR A 1 275 ? -9.039 25.418 -3.531 1.00 87.44 275 TYR A CA 1
ATOM 2222 C C . TYR A 1 275 ? -10.422 26.069 -3.617 1.00 87.44 275 TYR A C 1
ATOM 2224 O O . TYR A 1 275 ? -10.726 26.979 -2.844 1.00 87.44 275 TYR A O 1
ATOM 2232 N N . ARG A 1 276 ? -11.279 25.577 -4.521 1.00 87.44 276 ARG A N 1
ATOM 2233 C CA . ARG A 1 276 ? -12.685 25.988 -4.639 1.00 87.44 276 ARG A CA 1
ATOM 2234 C C . ARG A 1 276 ? -13.462 25.696 -3.360 1.00 87.44 276 ARG A C 1
ATOM 2236 O O . ARG A 1 276 ? -14.165 26.578 -2.869 1.00 87.44 276 ARG A O 1
ATOM 2243 N N . ALA A 1 277 ? -13.285 24.504 -2.786 1.00 85.31 277 ALA A N 1
ATOM 2244 C CA . ALA A 1 277 ? -13.916 24.107 -1.530 1.00 85.31 277 ALA A CA 1
ATOM 2245 C C . ALA A 1 277 ? -13.508 25.034 -0.377 1.00 85.31 277 ALA A C 1
ATOM 2247 O O . ALA A 1 277 ? -14.363 25.507 0.371 1.00 85.31 277 ALA A O 1
ATOM 2248 N N . VAL A 1 278 ? -12.218 25.369 -0.272 1.00 82.81 278 VAL A N 1
ATOM 2249 C CA . VAL A 1 278 ? -11.722 26.316 0.739 1.00 82.81 278 VAL A CA 1
ATOM 2250 C C . VAL A 1 278 ? -12.278 27.725 0.505 1.00 82.81 278 VAL A C 1
ATOM 2252 O O . VAL A 1 278 ? -12.761 28.350 1.447 1.00 82.81 278 VAL A O 1
ATOM 2255 N N . ALA A 1 279 ? -12.284 28.220 -0.736 1.00 85.31 279 ALA A N 1
ATOM 2256 C CA . ALA A 1 279 ? -12.829 29.537 -1.074 1.00 85.31 279 ALA A CA 1
ATOM 2257 C C . ALA A 1 279 ? -14.326 29.650 -0.733 1.00 85.31 279 ALA A C 1
ATOM 2259 O O . ALA A 1 279 ? -14.782 30.644 -0.157 1.00 85.31 279 ALA A O 1
ATOM 2260 N N . ALA A 1 280 ? -15.095 28.607 -1.046 1.00 84.62 280 ALA A N 1
ATOM 2261 C CA . ALA A 1 280 ? -16.511 28.535 -0.725 1.00 84.62 280 ALA A CA 1
ATOM 2262 C C . ALA A 1 280 ? -16.755 28.420 0.790 1.00 84.62 280 ALA A C 1
ATOM 2264 O O . ALA A 1 280 ? -17.604 29.136 1.322 1.00 84.62 280 ALA A O 1
ATOM 2265 N N . LEU A 1 281 ? -15.957 27.619 1.508 1.00 80.88 281 LEU A N 1
ATOM 2266 C CA . LEU A 1 281 ? -16.006 27.509 2.972 1.00 80.88 281 LEU A CA 1
ATOM 2267 C C . LEU A 1 281 ? -15.733 28.851 3.666 1.00 80.88 281 LEU A C 1
ATOM 2269 O O . LEU A 1 281 ? -16.362 29.178 4.676 1.00 80.88 281 LEU A O 1
ATOM 2273 N N . LEU A 1 282 ? -14.818 29.648 3.112 1.00 83.62 282 LEU A N 1
ATOM 2274 C CA . LEU A 1 282 ? -14.501 30.994 3.593 1.00 83.62 282 LEU A CA 1
ATOM 2275 C C . LEU A 1 282 ? -15.569 32.038 3.219 1.00 83.62 282 LEU A C 1
ATOM 2277 O O . LEU A 1 282 ? -15.451 33.201 3.602 1.00 83.62 282 LEU A O 1
ATOM 2281 N N . GLY A 1 283 ? -16.629 31.640 2.508 1.00 82.69 283 GLY A N 1
ATOM 2282 C CA . GLY A 1 283 ? -17.719 32.521 2.090 1.00 82.69 283 GLY A CA 1
ATOM 2283 C C . GLY A 1 283 ? -17.345 33.473 0.955 1.00 82.69 283 GLY A C 1
ATOM 2284 O O . GLY A 1 283 ? -18.084 34.418 0.690 1.00 82.69 283 GLY A O 1
ATOM 2285 N N . MET A 1 284 ? -16.212 33.238 0.290 1.00 83.44 284 MET A N 1
ATOM 2286 C CA . MET A 1 284 ? -15.758 34.029 -0.856 1.00 83.44 284 MET A CA 1
ATOM 2287 C C . MET A 1 284 ? -16.459 33.577 -2.144 1.00 83.44 284 MET A C 1
ATOM 2289 O O . MET A 1 284 ? -16.624 34.359 -3.072 1.00 83.44 284 MET A O 1
ATOM 2293 N N . GLY A 1 285 ? -16.932 32.328 -2.171 1.00 85.19 285 GLY A N 1
ATOM 2294 C CA . GLY A 1 285 ? -17.465 31.666 -3.359 1.00 85.19 285 GLY A CA 1
ATOM 2295 C C . GLY A 1 285 ? -16.367 30.898 -4.091 1.00 85.19 285 GLY A C 1
ATOM 2296 O O . GLY A 1 285 ? -15.204 31.297 -4.088 1.00 85.19 285 GLY A O 1
ATOM 2297 N N . GLU A 1 286 ? -16.726 29.778 -4.718 1.00 86.19 286 GLU A N 1
ATOM 2298 C CA . GLU A 1 286 ? -15.755 28.840 -5.301 1.00 86.19 286 GLU A CA 1
ATOM 2299 C C . GLU A 1 286 ? -14.822 29.473 -6.346 1.00 86.19 286 GLU A C 1
ATOM 2301 O O . GLU A 1 286 ? -13.671 29.070 -6.472 1.00 86.19 286 GLU A O 1
ATOM 2306 N N . ASN A 1 287 ? -15.274 30.515 -7.048 1.00 90.31 287 ASN A N 1
ATOM 2307 C CA . ASN A 1 287 ? -14.503 31.199 -8.091 1.00 90.31 287 ASN A CA 1
ATOM 2308 C C . ASN A 1 287 ? -13.277 31.958 -7.557 1.00 90.31 287 ASN A C 1
ATOM 2310 O O . ASN A 1 287 ? -12.417 32.351 -8.340 1.00 90.31 287 ASN A O 1
ATOM 2314 N N . PHE A 1 288 ? -13.155 32.122 -6.237 1.00 91.06 288 PHE A N 1
ATOM 2315 C CA . PHE A 1 288 ? -11.966 32.686 -5.592 1.00 91.06 288 PHE A CA 1
ATOM 2316 C C . PHE A 1 288 ? -10.859 31.648 -5.346 1.00 91.06 288 PHE A C 1
ATOM 2318 O O . PHE A 1 288 ? -9.881 31.941 -4.658 1.00 91.06 288 PHE A O 1
ATOM 2325 N N . TRP A 1 289 ? -10.965 30.449 -5.925 1.00 91.00 289 TRP A N 1
ATOM 2326 C CA . TRP A 1 289 ? -9.949 29.399 -5.819 1.00 91.00 289 TRP A CA 1
ATOM 2327 C C . TRP A 1 289 ? -8.538 29.879 -6.190 1.00 91.00 289 TRP A C 1
ATOM 2329 O O . TRP A 1 289 ? -7.575 29.486 -5.536 1.00 91.00 289 TRP A O 1
ATOM 2339 N N . ALA A 1 290 ? -8.404 30.766 -7.183 1.00 87.44 290 ALA A N 1
ATOM 2340 C CA . ALA A 1 290 ? -7.108 31.285 -7.624 1.00 87.44 290 ALA A CA 1
ATOM 2341 C C . ALA A 1 290 ? -6.427 32.127 -6.535 1.00 87.44 290 ALA A C 1
ATOM 2343 O O . ALA A 1 290 ? -5.213 32.052 -6.356 1.00 87.44 290 ALA A O 1
ATOM 2344 N N . PHE A 1 291 ? -7.2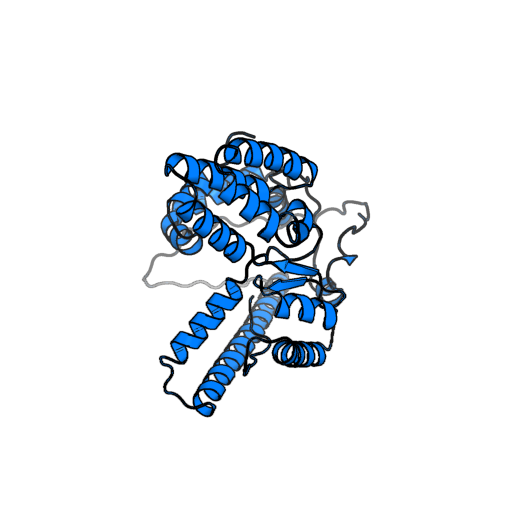18 32.878 -5.766 1.00 85.00 291 PHE A N 1
ATOM 2345 C CA . PHE A 1 291 ? -6.727 33.648 -4.630 1.00 85.00 291 PHE A CA 1
ATOM 2346 C C . PHE A 1 291 ? -6.271 32.726 -3.494 1.00 85.00 291 PHE A C 1
ATOM 2348 O O . PHE A 1 291 ? -5.143 32.851 -3.034 1.00 85.00 291 PHE A O 1
ATOM 2355 N N . ILE A 1 292 ? -7.094 31.744 -3.099 1.00 88.75 292 ILE A N 1
ATOM 2356 C CA . ILE A 1 292 ? -6.710 30.760 -2.068 1.00 88.75 292 ILE A CA 1
ATOM 2357 C C . ILE A 1 292 ? -5.418 30.043 -2.454 1.00 88.75 292 ILE A C 1
ATOM 2359 O O . ILE A 1 292 ? -4.519 29.875 -1.634 1.00 88.75 292 ILE A O 1
ATOM 2363 N N . ARG A 1 293 ? -5.310 29.655 -3.723 1.00 85.94 293 ARG A N 1
ATOM 2364 C CA . ARG A 1 293 ? -4.115 29.022 -4.261 1.00 85.94 293 ARG A CA 1
ATOM 2365 C C . ARG A 1 293 ? -2.882 29.919 -4.131 1.00 85.94 293 ARG A C 1
ATOM 2367 O O . ARG A 1 293 ? -1.838 29.431 -3.705 1.00 85.94 293 ARG A O 1
ATOM 2374 N N . GLN A 1 294 ? -2.997 31.199 -4.484 1.00 85.56 294 GLN A N 1
ATOM 2375 C CA . GLN A 1 294 ? -1.898 32.157 -4.369 1.00 85.56 294 GLN A CA 1
ATOM 2376 C C . GLN A 1 294 ? -1.432 32.308 -2.915 1.00 85.56 294 GLN A C 1
ATOM 2378 O O . GLN A 1 294 ? -0.231 32.259 -2.659 1.00 85.56 294 GLN A O 1
ATOM 2383 N N . GLU A 1 295 ? -2.363 32.409 -1.967 1.00 87.81 295 GLU A N 1
ATOM 2384 C CA . GLU A 1 295 ? -2.037 32.504 -0.539 1.00 87.81 295 GLU A CA 1
ATOM 2385 C C . GLU A 1 295 ? -1.314 31.245 -0.034 1.00 87.81 295 GLU A C 1
ATOM 2387 O O . GLU A 1 295 ? -0.320 31.351 0.683 1.00 87.81 295 GLU A O 1
ATOM 2392 N N . CYS A 1 296 ? -1.728 30.048 -0.470 1.00 85.88 296 CYS A N 1
ATOM 2393 C CA . CYS A 1 296 ? -1.012 28.810 -0.142 1.00 85.88 296 CYS A CA 1
ATOM 2394 C C . CYS A 1 296 ? 0.427 28.800 -0.684 1.00 85.88 296 CYS A C 1
ATOM 2396 O O . CYS A 1 296 ? 1.328 28.289 -0.023 1.00 85.88 296 CYS A O 1
ATOM 2398 N N . VAL A 1 297 ? 0.663 29.350 -1.881 1.00 83.56 297 VAL A N 1
ATOM 2399 C CA . VAL A 1 297 ? 2.017 29.451 -2.454 1.00 83.56 297 VAL A CA 1
ATOM 2400 C C . VAL A 1 297 ? 2.879 30.422 -1.651 1.00 83.56 297 VAL A C 1
ATOM 2402 O O . VAL A 1 297 ? 4.039 30.109 -1.381 1.00 83.56 297 VAL A O 1
ATOM 2405 N N . VAL A 1 298 ? 2.321 31.565 -1.247 1.00 81.56 298 VAL A N 1
ATOM 2406 C CA . VAL A 1 298 ? 3.014 32.530 -0.379 1.00 81.56 298 VAL A CA 1
ATOM 2407 C C . VAL A 1 298 ? 3.396 31.867 0.943 1.00 81.56 298 VAL A C 1
ATOM 2409 O O . VAL A 1 298 ? 4.558 31.924 1.336 1.00 81.56 298 VAL A O 1
ATOM 2412 N N . GLU A 1 299 ? 2.474 31.142 1.576 1.00 88.19 299 GLU A N 1
ATOM 2413 C CA . GLU A 1 299 ? 2.756 30.426 2.824 1.00 88.19 299 GLU A CA 1
ATOM 2414 C C . GLU A 1 299 ? 3.863 29.369 2.653 1.00 88.19 299 GLU A C 1
ATOM 2416 O O . GLU A 1 299 ? 4.790 29.292 3.461 1.00 88.19 299 GLU A O 1
ATOM 2421 N N . LEU A 1 300 ? 3.817 28.579 1.575 1.00 81.56 300 LEU A N 1
ATOM 2422 C CA . LEU A 1 300 ? 4.859 27.592 1.271 1.00 81.56 300 LEU A CA 1
ATOM 2423 C C . LEU A 1 300 ? 6.239 28.241 1.091 1.00 81.56 300 LEU A C 1
ATOM 2425 O O . LEU A 1 300 ? 7.246 27.655 1.488 1.00 81.56 300 LEU A O 1
ATOM 2429 N N . GLN A 1 301 ? 6.296 29.434 0.495 1.00 83.75 301 GLN A N 1
ATOM 2430 C CA . GLN A 1 301 ? 7.537 30.193 0.328 1.00 83.75 301 GLN A CA 1
ATOM 2431 C C . GLN A 1 301 ? 8.039 30.763 1.659 1.00 83.75 301 GLN A C 1
ATOM 2433 O O . GLN A 1 301 ? 9.225 30.640 1.963 1.00 83.75 301 GLN A O 1
ATOM 2438 N N . GLU A 1 302 ? 7.149 31.342 2.464 1.00 88.25 302 GLU A N 1
ATOM 2439 C CA . GLU A 1 302 ? 7.487 31.943 3.759 1.00 88.25 302 GLU A CA 1
ATOM 2440 C C . GLU A 1 302 ? 7.944 30.904 4.792 1.00 88.25 302 GLU A C 1
ATOM 2442 O O . GLU A 1 302 ? 8.857 31.165 5.577 1.00 88.25 302 GLU A O 1
ATOM 2447 N N . PHE A 1 303 ? 7.355 29.705 4.773 1.00 85.44 303 PHE A N 1
ATOM 2448 C CA . PHE A 1 303 ? 7.612 28.646 5.756 1.00 85.44 303 PHE A CA 1
ATOM 2449 C C . PHE A 1 303 ? 8.308 27.418 5.157 1.00 85.44 303 PHE A C 1
ATOM 2451 O O . PHE A 1 303 ? 8.192 26.313 5.692 1.00 85.44 303 PHE A O 1
ATOM 2458 N N . MET A 1 304 ? 9.070 27.610 4.076 1.00 80.06 304 MET A N 1
ATOM 2459 C CA . MET A 1 304 ? 9.712 26.542 3.302 1.00 80.06 304 MET A CA 1
ATOM 2460 C C . MET A 1 304 ? 10.456 25.520 4.173 1.00 80.06 304 MET A C 1
ATOM 2462 O O . MET A 1 304 ? 10.248 24.323 4.009 1.00 80.06 304 MET A O 1
ATOM 2466 N N . SER A 1 305 ? 11.243 25.964 5.157 1.00 79.44 305 SER A N 1
ATOM 2467 C CA . SER A 1 305 ? 12.012 25.074 6.041 1.00 79.44 305 SER A CA 1
ATOM 2468 C C . SER A 1 305 ? 11.147 24.116 6.872 1.00 79.44 305 SER A C 1
ATOM 2470 O O . SER A 1 305 ? 11.551 22.984 7.124 1.00 79.44 305 SER A O 1
ATOM 2472 N N . HIS A 1 306 ? 9.940 24.524 7.277 1.00 77.38 306 HIS A N 1
ATOM 2473 C CA . HIS A 1 306 ? 9.007 23.645 7.988 1.00 77.38 306 HIS A CA 1
ATOM 2474 C C . HIS A 1 306 ? 8.404 22.609 7.041 1.00 77.38 306 HIS A C 1
ATOM 2476 O O . HIS A 1 306 ? 8.296 21.429 7.376 1.00 77.38 306 HIS A O 1
ATOM 2482 N N . TYR A 1 307 ? 8.050 23.041 5.835 1.00 77.62 307 TYR A N 1
ATOM 2483 C CA . TYR A 1 307 ? 7.489 22.165 4.817 1.00 77.62 307 TYR A CA 1
ATOM 2484 C C . TYR A 1 307 ? 8.516 21.177 4.257 1.00 77.62 307 TYR A C 1
ATOM 2486 O O . TYR A 1 307 ? 8.152 20.055 3.917 1.00 77.62 307 TYR A O 1
ATOM 2494 N N . GLU A 1 308 ? 9.801 21.531 4.241 1.00 80.81 308 GLU A N 1
ATOM 2495 C CA . GLU A 1 308 ? 10.895 20.624 3.880 1.00 80.81 308 GLU A CA 1
ATOM 2496 C C . GLU A 1 308 ? 10.980 19.426 4.825 1.00 80.81 308 GLU A C 1
ATOM 2498 O O . GLU A 1 308 ? 11.190 18.299 4.375 1.00 80.81 308 GLU A O 1
ATOM 2503 N N . ILE A 1 309 ? 10.765 19.661 6.122 1.00 75.50 309 ILE A N 1
ATOM 2504 C CA . ILE A 1 309 ? 10.739 18.616 7.150 1.00 75.50 309 ILE A CA 1
ATOM 2505 C C . ILE A 1 309 ? 9.511 17.719 6.965 1.00 75.50 309 ILE A C 1
ATOM 2507 O O . ILE A 1 309 ? 9.625 16.498 7.039 1.00 75.50 309 ILE A O 1
ATOM 2511 N N . ILE A 1 310 ? 8.344 18.317 6.708 1.00 71.88 310 ILE A N 1
ATOM 2512 C CA . ILE A 1 310 ? 7.071 17.592 6.567 1.00 71.88 310 ILE A CA 1
ATOM 2513 C C . ILE A 1 310 ? 7.044 16.7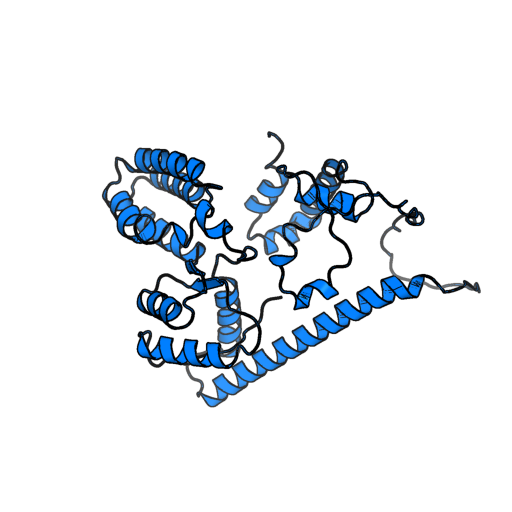46 5.288 1.00 71.88 310 ILE A C 1
ATOM 2515 O O . ILE A 1 310 ? 6.589 15.604 5.318 1.00 71.88 310 ILE A O 1
ATOM 2519 N N . TYR A 1 311 ? 7.542 17.287 4.176 1.00 73.44 311 TYR A N 1
ATOM 2520 C CA . TYR A 1 311 ? 7.456 16.661 2.854 1.00 73.44 311 TYR A CA 1
ATOM 2521 C C . TYR A 1 311 ? 8.766 16.013 2.381 1.00 73.44 311 TYR A C 1
ATOM 2523 O O . TYR A 1 311 ? 8.871 15.591 1.231 1.00 73.44 311 TYR A O 1
ATOM 2531 N N . GLY A 1 312 ? 9.759 15.885 3.264 1.00 69.94 312 GLY A N 1
ATOM 2532 C CA . GLY A 1 312 ? 10.942 15.055 3.027 1.00 69.94 312 GLY A CA 1
ATOM 2533 C C . GLY A 1 312 ? 11.972 15.639 2.055 1.00 69.94 312 GLY A C 1
ATOM 2534 O O . GLY A 1 312 ? 12.739 14.878 1.462 1.00 69.94 312 GLY A O 1
ATOM 2535 N N . GLY A 1 313 ? 12.024 16.967 1.902 1.00 74.88 313 GLY A N 1
ATOM 2536 C CA . GLY A 1 313 ? 13.122 17.656 1.219 1.00 74.88 313 GLY A CA 1
ATOM 2537 C C . GLY A 1 313 ? 12.731 18.859 0.354 1.00 74.88 313 GLY A C 1
ATOM 2538 O O . GLY A 1 313 ? 11.625 18.969 -0.174 1.00 74.88 313 GLY A O 1
ATOM 2539 N N . GLN A 1 314 ? 13.710 19.743 0.150 1.00 74.25 314 GLN A N 1
ATOM 2540 C CA . GLN A 1 314 ? 13.589 21.007 -0.588 1.00 74.25 314 GLN A CA 1
ATOM 2541 C C . GLN A 1 314 ? 13.088 20.861 -2.026 1.00 74.25 314 GLN A C 1
ATOM 2543 O O . GLN A 1 314 ? 12.325 21.699 -2.501 1.00 74.25 314 GLN A O 1
ATOM 2548 N N . ILE A 1 315 ? 13.471 19.785 -2.715 1.00 75.81 315 ILE A N 1
ATOM 2549 C CA . ILE A 1 315 ? 13.067 19.547 -4.107 1.00 75.81 315 ILE A CA 1
ATOM 2550 C C . ILE A 1 315 ? 11.544 19.405 -4.211 1.00 75.81 315 ILE A C 1
ATOM 2552 O O . ILE A 1 315 ? 10.944 19.981 -5.114 1.00 75.81 315 ILE A O 1
ATOM 2556 N N . PHE A 1 316 ? 10.911 18.707 -3.265 1.00 73.00 316 PHE A N 1
ATOM 2557 C CA . PHE A 1 316 ? 9.466 18.485 -3.280 1.00 73.00 316 PHE A CA 1
ATOM 2558 C C . PHE A 1 316 ? 8.693 19.772 -2.968 1.00 73.00 316 PHE A C 1
ATOM 2560 O O . PHE A 1 316 ? 7.735 20.105 -3.656 1.00 73.00 316 PHE A O 1
ATOM 2567 N N . VAL A 1 317 ? 9.155 20.567 -1.998 1.00 75.69 317 VAL A N 1
ATOM 2568 C CA . VAL A 1 317 ? 8.533 21.866 -1.679 1.00 75.69 317 VAL A CA 1
ATOM 2569 C C . VAL A 1 317 ? 8.692 22.856 -2.836 1.00 75.69 317 VAL A C 1
ATOM 2571 O O . VAL A 1 317 ? 7.745 23.551 -3.198 1.00 75.69 317 VAL A O 1
ATOM 2574 N N . GLN A 1 318 ? 9.854 22.877 -3.494 1.00 78.38 318 GLN A N 1
ATOM 2575 C CA . GLN A 1 318 ? 10.049 23.680 -4.703 1.00 78.38 318 GLN A CA 1
ATOM 2576 C C . GLN A 1 318 ? 9.180 23.198 -5.868 1.00 78.38 318 GLN A C 1
ATOM 2578 O O . GLN A 1 318 ? 8.713 24.026 -6.646 1.00 78.38 318 GLN A O 1
ATOM 2583 N N . GLN A 1 319 ? 8.922 21.893 -5.985 1.00 76.00 319 GLN A N 1
ATOM 2584 C CA . GLN A 1 319 ? 7.950 21.358 -6.938 1.00 76.00 319 GLN A CA 1
ATOM 2585 C C . GLN A 1 319 ? 6.519 21.771 -6.585 1.00 76.00 319 GLN A C 1
ATOM 2587 O O . GLN A 1 319 ? 5.797 22.155 -7.490 1.00 76.00 319 GLN A O 1
ATOM 2592 N N . LEU A 1 320 ? 6.113 21.800 -5.313 1.00 74.00 320 LEU A N 1
ATOM 2593 C CA . LEU A 1 320 ? 4.795 22.323 -4.911 1.00 74.00 320 LEU A CA 1
ATOM 2594 C C . LEU A 1 320 ? 4.621 23.808 -5.274 1.00 74.00 320 LEU A C 1
ATOM 2596 O O . LEU A 1 320 ? 3.523 24.239 -5.617 1.00 74.00 320 LEU A O 1
ATOM 2600 N N . ILE A 1 321 ? 5.711 24.579 -5.241 1.00 75.19 321 ILE A N 1
ATOM 2601 C CA . ILE A 1 321 ? 5.724 25.996 -5.629 1.00 75.19 321 ILE A CA 1
ATOM 2602 C C . ILE A 1 321 ? 5.756 26.171 -7.163 1.00 75.19 321 ILE A C 1
ATOM 2604 O O . ILE A 1 321 ? 5.142 27.102 -7.687 1.00 75.19 321 ILE A O 1
ATOM 2608 N N . ARG A 1 322 ? 6.477 25.306 -7.898 1.00 67.94 322 ARG A N 1
ATOM 2609 C CA . ARG A 1 322 ? 6.706 25.424 -9.357 1.00 67.94 322 ARG A CA 1
ATOM 2610 C C . ARG A 1 322 ? 5.691 24.669 -10.222 1.00 67.94 322 ARG A C 1
ATOM 2612 O O . ARG A 1 322 ? 5.300 25.178 -11.270 1.00 67.94 322 ARG A O 1
ATOM 2619 N N . ASN A 1 323 ? 5.255 23.480 -9.819 1.00 54.78 323 ASN A N 1
ATOM 2620 C CA . ASN A 1 323 ? 4.285 22.674 -10.556 1.00 54.78 323 ASN A CA 1
ATOM 2621 C C . ASN A 1 323 ? 2.880 23.220 -10.307 1.00 54.78 323 ASN A C 1
ATOM 2623 O O . ASN A 1 323 ? 2.236 22.840 -9.332 1.00 54.78 323 ASN A O 1
ATOM 2627 N N . LYS A 1 324 ? 2.439 24.125 -11.194 1.00 52.75 324 LYS A N 1
ATOM 2628 C CA . LYS A 1 324 ? 1.075 24.236 -11.767 1.00 52.75 324 LYS A CA 1
ATOM 2629 C C . LYS A 1 324 ? 0.873 25.617 -12.420 1.00 52.75 324 LYS A C 1
ATOM 2631 O O . LYS A 1 324 ? 0.010 26.390 -12.009 1.00 52.75 324 LYS A O 1
ATOM 2636 N N . TRP A 1 325 ? 1.696 25.967 -13.403 1.00 50.44 325 TRP A N 1
ATOM 2637 C CA . TRP A 1 325 ? 1.484 27.185 -14.203 1.00 50.44 325 TRP A CA 1
ATOM 2638 C C . TRP A 1 325 ? 1.113 26.910 -15.662 1.00 50.44 325 TRP A C 1
ATOM 2640 O O . TRP A 1 325 ? 0.846 27.865 -16.370 1.00 50.44 325 TRP A O 1
ATOM 2650 N N . ASP A 1 326 ? 0.986 25.642 -16.065 1.00 34.59 326 ASP A N 1
ATOM 2651 C CA 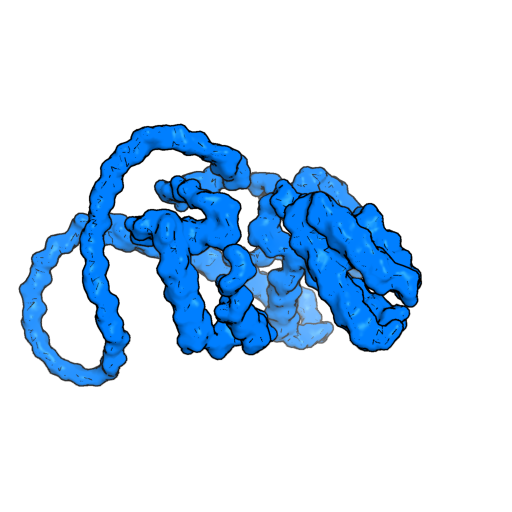. ASP A 1 326 ? 0.488 25.246 -17.386 1.00 34.59 326 ASP A CA 1
ATOM 2652 C C . ASP A 1 326 ? -0.415 24.008 -17.253 1.00 34.59 326 ASP A C 1
ATOM 2654 O O . ASP A 1 326 ? 0.067 22.875 -17.234 1.00 34.59 326 ASP A O 1
ATOM 2658 N N . MET A 1 327 ? -1.716 24.240 -17.069 1.00 31.88 327 MET A N 1
ATOM 2659 C CA . MET A 1 327 ? -2.835 23.405 -17.538 1.00 31.88 327 MET A CA 1
ATOM 2660 C C . MET A 1 327 ? -4.136 24.178 -17.356 1.00 31.88 327 MET A C 1
ATOM 2662 O O . MET A 1 327 ? -4.440 24.541 -16.193 1.00 31.88 327 MET A O 1
#

Organism: Cicer arietinum (NCBI:txid3827)

InterPro domains:
  IPR003323 OTU domain [PS50802] (262-327)
  IPR018289 MULE transposase domain [PF10551] (2-68)
  IPR052579 Zinc finger SWIM domain-containing protein [PTHR31569] (2-206)

Sequence (327 aa):
MTFCVGFAYLQSERVDNFTWALQMLKEQITGGEVEVIVTDRDLALMNVVECVFPKAVNLLCLFHVCKNVKAKCKMTVFPKKKQVQIMEAWEALVYSYDETQYYMNLANFEGICSSSSIFNDYVHDQWLIPHKERFVEAWTNRVMHFGNTTTQRVESAHWSLKRILQDSIGDICSVWETINSMIVLQHSEIITSFEKSIIQKVHRHSNRFGTKTCSTVTSNKVQQPRPSVTKLTPRPSVSKVQQPRVLIFKEWLPVEIHKFIDDIIDVGEDGNCGYRAVAALLGMGENFWAFIRQECVVELQEFMSHYEIIYGGQIFVQQLIRNKWDM

pLDDT: mean 78.93, std 21.25, range [24.78, 98.5]

Secondary structure (DSSP, 8-state):
----------SSSSHHHHHHHHHHHHHH--SS---EEEE-S-HHHHHHHHHH-TTSEEEE-HHHHHHHHHHHHHHH--SHHHHHHHHHHHHHHHT-SSHHHHHHHHHHHHHHHTT-HHHHHHHIIIIIHHHGGGT-HHHHTTS--TT---SHHHHHHHHHHHHHH-SS---HHHHHHHHHHHHHHHHHHHHHHHHHHHHHHHHHHHTTS-----------------PPPP-PPP-------------TTGGGS-HHHHTT---------STTHHHHHHHHHTTS-GGGHHHHHHHHHHHHHHTHHHHHHHHTSHHHHHHHHHS-S--

Radius of gyration: 25.65 Å; chains: 1; bounding box: 56×72×58 Å